Protein AF-A0AAU9HD16-F1 (afdb_monomer)

Foldseek 3Di:
DDDDDDDDDDDDDDDDDDDDDDDPPPPPPPPPPPDDDDPVRVVVVVVLLPDQQALHLPSCLVPVVRDDDPVSLVVLLVLLVVLVVVLCCVLPVPQPWDQDPPPGTDGPDDPLSNVLSVVLVVLLVVLLVLLLVLQPDPPRPSSSSNNNSSLSSQLVVVVVVVVVVVQVVLCVVQVVVVHHSVVSVVCLCPDPCVVVVSVVVSVVSSVSSCVSSVSSNHRDDD

Nearest PDB structures (foldseek):
  1ory-assembly1_A  TM=2.709E-01  e=8.946E+00  Aquifex aeolicus VF5

pLDDT: mean 77.1, std 19.51, range [28.89, 95.62]

Solvent-accessible surface area (backbone atoms only — not comparable to full-atom values): 13203 Å² total; per-residue (Å²): 136,84,88,87,89,87,88,88,80,90,82,83,84,88,84,88,81,88,86,88,88,85,82,84,76,82,74,83,70,77,72,78,75,78,76,81,71,50,73,68,56,49,51,50,50,51,52,58,68,72,47,86,74,68,57,34,36,63,61,45,63,76,50,55,89,56,82,77,50,71,68,60,41,53,51,22,48,54,47,31,53,52,41,50,48,52,51,46,50,69,62,67,58,82,70,59,64,50,73,44,91,98,80,45,76,43,73,72,72,48,73,67,57,54,49,48,38,51,50,54,52,51,52,52,52,50,46,54,51,40,28,61,73,31,57,70,42,83,66,50,68,58,52,48,42,45,44,50,18,13,19,46,42,31,31,52,54,52,49,50,56,49,51,51,50,50,52,53,52,35,38,51,55,9,56,76,72,75,41,53,50,66,58,33,48,52,58,39,67,77,31,92,58,34,67,58,47,52,53,52,49,45,53,52,53,49,51,45,47,55,59,36,39,53,63,36,71,44,74,42,76,123

Mean predicted aligned error: 13.17 Å

Sequence (222 aa):
MQSTTTNTEYTASPSALNEQKNNAVHTDESKYQFVPLTKNESSFLNKKRKSWKFANPKDLYTFRDQPVGIFNHLLHIVIFLVCLFLLISIYYLPFDQEFINGVGSYNTITPLERFSRTLLVGLILFNLNSLRVNLKAYPIKRYWFAMAANSLLKVVILNIYYLLLIFLSMAFVGASKGVDLFSALEMFEDSANYEQFLIFDTFISFGIIWHAFKFCRKEVKQ

Structure (mmCIF, N/CA/C/O backbone):
data_AF-A0AAU9HD16-F1
#
_entry.id   AF-A0AAU9HD16-F1
#
loop_
_atom_site.group_PDB
_atom_site.id
_atom_site.type_symbol
_atom_site.label_atom_id
_atom_site.label_alt_id
_atom_site.label_comp_id
_atom_site.label_asym_id
_atom_site.label_entity_id
_atom_site.label_seq_id
_atom_site.pdbx_PDB_ins_code
_atom_site.Cartn_x
_atom_site.Cartn_y
_atom_site.Cartn_z
_atom_site.occupancy
_atom_site.B_iso_or_equiv
_atom_site.auth_seq_id
_atom_site.auth_comp_id
_atom_site.auth_asym_id
_atom_site.auth_atom_id
_atom_site.pdbx_PDB_model_num
ATOM 1 N N . MET A 1 1 ? -40.770 -1.593 63.345 1.00 35.88 1 MET A N 1
ATOM 2 C CA . MET A 1 1 ? -40.333 -2.207 64.615 1.00 35.88 1 MET A CA 1
ATOM 3 C C . MET A 1 1 ? -41.315 -3.315 64.965 1.00 35.88 1 MET A C 1
ATOM 5 O O . MET A 1 1 ? -42.503 -3.046 64.972 1.00 35.88 1 MET A O 1
ATOM 9 N N . GLN A 1 2 ? -40.764 -4.514 65.179 1.00 34.69 2 GLN A N 1
ATOM 10 C CA . GLN A 1 2 ? -41.287 -5.707 65.869 1.00 34.69 2 GLN A CA 1
ATOM 11 C C . GLN A 1 2 ? -42.557 -6.437 65.383 1.00 34.69 2 GLN A C 1
ATOM 13 O O . GLN A 1 2 ? -43.689 -6.018 65.585 1.00 34.69 2 GLN A O 1
ATOM 18 N N . SER A 1 3 ? -42.279 -7.623 64.827 1.00 30.81 3 SER A N 1
ATOM 19 C CA . SER A 1 3 ? -43.114 -8.819 64.688 1.00 30.81 3 SER A CA 1
ATOM 20 C C . SER A 1 3 ? -43.635 -9.357 66.022 1.00 30.81 3 SER A C 1
ATOM 22 O O . SER A 1 3 ? -42.927 -9.267 67.020 1.00 30.81 3 SER A O 1
ATOM 24 N N . THR A 1 4 ? -44.751 -10.095 66.000 1.00 34.25 4 THR A N 1
ATOM 25 C CA . THR A 1 4 ? -44.890 -11.371 66.734 1.00 34.25 4 THR A CA 1
ATOM 26 C C .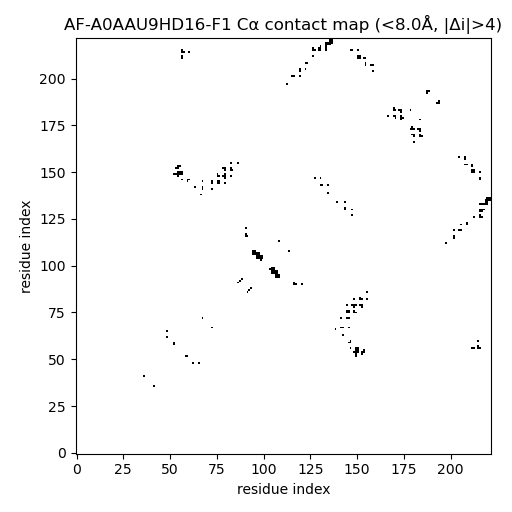 THR A 1 4 ? -45.925 -12.266 66.037 1.00 34.25 4 THR A C 1
ATOM 28 O O . THR A 1 4 ? -47.047 -11.851 65.765 1.00 34.25 4 THR A O 1
ATOM 31 N N . THR A 1 5 ? -45.500 -13.489 65.727 1.00 37.28 5 THR A N 1
ATOM 32 C CA . THR A 1 5 ? -46.242 -14.646 65.194 1.00 37.28 5 THR A CA 1
ATOM 33 C C . THR A 1 5 ? -46.593 -15.631 66.308 1.00 37.28 5 THR A C 1
ATOM 35 O O . THR A 1 5 ? -45.851 -15.696 67.283 1.00 37.28 5 THR A O 1
ATOM 38 N N . THR A 1 6 ? -47.631 -16.456 66.122 1.00 37.12 6 THR A N 1
ATOM 39 C CA . THR A 1 6 ? -47.789 -17.876 66.561 1.00 37.12 6 THR A CA 1
ATOM 40 C C . THR A 1 6 ? -49.251 -18.291 66.296 1.00 37.12 6 THR A C 1
ATOM 42 O O . THR A 1 6 ? -50.122 -17.434 66.364 1.00 37.12 6 THR A O 1
ATOM 45 N N . ASN A 1 7 ? -49.681 -19.526 66.021 1.00 30.50 7 ASN A N 1
ATOM 46 C CA . ASN A 1 7 ? -49.128 -20.837 65.641 1.00 30.50 7 ASN A CA 1
ATOM 47 C C . ASN A 1 7 ? -50.354 -21.757 65.441 1.00 30.50 7 ASN A C 1
ATOM 49 O O . ASN A 1 7 ? -51.268 -21.648 66.254 1.00 30.50 7 ASN A O 1
ATOM 53 N N . THR A 1 8 ? -50.348 -22.661 64.452 1.00 34.09 8 THR A N 1
ATOM 54 C CA . THR A 1 8 ? -51.012 -24.001 64.374 1.00 34.09 8 THR A CA 1
ATOM 55 C C . THR A 1 8 ? -51.117 -24.385 62.889 1.00 34.09 8 THR A C 1
ATOM 57 O O . THR A 1 8 ? -51.357 -23.523 62.057 1.00 34.09 8 THR A O 1
ATOM 60 N N . GLU A 1 9 ? -50.934 -25.611 62.415 1.00 29.55 9 GLU A N 1
ATOM 61 C CA . GLU A 1 9 ? -50.436 -26.867 62.967 1.00 29.55 9 GLU A CA 1
ATOM 62 C C . GLU A 1 9 ? -50.122 -27.780 61.765 1.00 29.55 9 GLU A C 1
ATOM 64 O O . GLU A 1 9 ? -50.577 -27.552 60.644 1.00 29.55 9 GLU A O 1
ATOM 69 N N . TYR A 1 10 ? -49.301 -28.793 62.005 1.00 29.86 10 TYR A N 1
ATOM 70 C CA . TYR A 1 10 ? -48.809 -29.773 61.046 1.00 29.86 10 TYR A CA 1
ATOM 71 C C . TYR A 1 10 ? -49.916 -30.619 60.400 1.00 29.86 10 TYR A C 1
ATOM 73 O O . TYR A 1 10 ? -50.803 -31.114 61.089 1.00 29.86 10 TYR A O 1
ATOM 81 N N . THR A 1 11 ? -49.744 -30.995 59.128 1.00 31.41 11 THR A N 1
ATOM 82 C CA . THR A 1 11 ? -50.013 -32.387 58.723 1.00 31.41 11 THR A CA 1
ATOM 83 C C . THR A 1 11 ? -49.051 -32.831 57.624 1.00 31.41 11 THR A C 1
ATOM 85 O O . THR A 1 11 ? -48.849 -32.151 56.619 1.00 31.41 11 THR A O 1
ATOM 88 N N . ALA A 1 12 ? -48.414 -33.971 57.875 1.00 30.02 12 ALA A N 1
ATOM 89 C CA . ALA A 1 12 ? -47.425 -34.616 57.033 1.00 30.02 12 ALA A CA 1
ATOM 90 C C . ALA A 1 12 ? -48.056 -35.414 55.870 1.00 30.02 12 ALA A C 1
ATOM 92 O O . ALA A 1 12 ? -49.153 -35.952 55.983 1.00 30.02 12 ALA A O 1
ATOM 93 N N . SER A 1 13 ? -47.284 -35.496 54.779 1.00 34.03 13 SER A N 1
ATOM 94 C CA . SER A 1 13 ? -47.291 -36.480 53.668 1.00 34.03 13 SER A CA 1
ATOM 95 C C . SER A 1 13 ? -47.427 -37.952 54.139 1.00 34.03 13 SER A C 1
ATOM 97 O O . SER A 1 13 ? -47.155 -38.175 55.319 1.00 34.03 13 SER A O 1
ATOM 99 N N . PRO A 1 14 ? -47.724 -38.982 53.290 1.00 43.81 14 PRO A N 1
ATOM 100 C CA . PRO A 1 14 ? -47.104 -39.188 51.962 1.00 43.81 14 PRO A CA 1
ATOM 101 C C . PRO A 1 14 ? -47.905 -39.970 50.888 1.00 43.81 14 PRO A C 1
ATOM 103 O O . PRO A 1 14 ? -48.845 -40.703 51.169 1.00 43.81 14 PRO A O 1
ATOM 106 N N . SER A 1 15 ? -47.460 -39.904 49.630 1.00 28.89 15 SER A N 1
ATOM 107 C CA . SER A 1 15 ? -47.125 -41.102 48.829 1.00 28.89 15 SER A CA 1
ATOM 108 C C . SER A 1 15 ? -46.689 -40.715 47.414 1.00 28.89 15 SER A C 1
ATOM 110 O O . SER A 1 15 ? -47.362 -39.992 46.688 1.00 28.89 15 SER A O 1
ATOM 112 N N . ALA A 1 16 ? -45.501 -41.190 47.059 1.00 34.47 16 ALA A N 1
ATOM 113 C CA . ALA A 1 16 ? -44.900 -41.094 45.743 1.00 34.47 16 ALA A CA 1
ATOM 114 C C . ALA A 1 16 ? -45.463 -42.173 44.809 1.00 34.47 16 ALA A C 1
ATOM 116 O O . ALA A 1 16 ? -45.614 -43.306 45.254 1.00 34.47 16 ALA A O 1
ATOM 117 N N . LEU A 1 17 ? -45.649 -41.855 43.521 1.00 29.41 17 LEU A N 1
ATOM 118 C CA . LEU A 1 17 ? -45.226 -42.721 42.408 1.00 29.41 17 LEU A CA 1
ATOM 119 C C . LEU A 1 17 ? -45.334 -41.999 41.047 1.00 29.41 17 LEU A C 1
ATOM 121 O O . LEU A 1 17 ? -46.415 -41.639 40.600 1.00 29.41 17 LEU A O 1
ATOM 125 N N . ASN A 1 18 ? -44.153 -41.768 40.463 1.00 31.08 18 ASN A N 1
ATOM 126 C CA . ASN A 1 18 ? -43.766 -41.666 39.048 1.00 31.08 18 ASN A CA 1
ATOM 127 C C . ASN A 1 18 ? -44.867 -41.637 37.962 1.00 31.08 18 ASN A C 1
ATOM 129 O O . ASN A 1 18 ? -45.626 -42.584 37.834 1.00 31.08 18 ASN A O 1
ATOM 133 N N . GLU A 1 19 ? -44.790 -40.689 37.019 1.00 29.86 19 GLU A N 1
ATOM 134 C CA . GLU A 1 19 ? -43.962 -40.868 35.813 1.00 29.86 19 GLU A CA 1
ATOM 135 C C . GLU A 1 19 ? -43.762 -39.562 35.021 1.00 29.86 19 GLU A C 1
ATOM 137 O O . GLU A 1 19 ? -44.621 -38.697 34.881 1.00 29.86 19 GLU A O 1
ATOM 142 N N . GLN A 1 20 ? -42.531 -39.444 34.545 1.00 31.02 20 GLN A N 1
ATOM 143 C CA . GLN A 1 20 ? -41.897 -38.387 33.769 1.00 31.02 20 GLN A CA 1
ATOM 144 C C . GLN A 1 20 ? -42.400 -38.408 32.310 1.00 31.02 20 GLN A C 1
ATOM 146 O O . GLN A 1 20 ? -42.507 -39.484 31.733 1.00 31.02 20 GLN A O 1
ATOM 151 N N . LYS A 1 21 ? -42.523 -37.254 31.634 1.00 30.36 21 LYS A N 1
ATOM 152 C CA . LYS A 1 21 ? -41.459 -36.658 30.784 1.00 30.36 21 LYS A CA 1
ATOM 153 C C . LYS A 1 21 ? -42.011 -35.779 29.641 1.00 30.36 21 LYS A C 1
ATOM 155 O O . LYS A 1 21 ? -42.981 -36.118 28.979 1.00 30.36 21 LYS A O 1
ATOM 160 N N . ASN A 1 22 ? -41.206 -34.756 29.335 1.00 32.19 22 ASN A N 1
ATOM 161 C CA . ASN A 1 22 ? -41.058 -34.037 28.060 1.00 32.19 22 ASN A CA 1
ATOM 162 C C . ASN A 1 22 ? -41.924 -32.795 27.807 1.00 32.19 22 ASN A C 1
ATOM 164 O O . ASN A 1 22 ? -42.693 -32.753 26.859 1.00 32.19 22 ASN A O 1
ATOM 168 N N . ASN A 1 23 ? -41.611 -31.712 28.522 1.00 32.41 23 ASN A N 1
ATOM 169 C CA . ASN A 1 23 ? -41.469 -30.414 27.861 1.00 32.41 23 ASN A CA 1
ATOM 170 C C . ASN A 1 23 ? -39.994 -30.015 27.949 1.00 32.41 23 ASN A C 1
ATOM 172 O O . ASN A 1 23 ? -39.512 -29.598 29.001 1.00 32.41 23 ASN A O 1
ATOM 176 N N . ALA A 1 24 ? -39.259 -30.221 26.856 1.00 32.53 24 ALA A N 1
ATOM 177 C CA . ALA A 1 24 ? -37.906 -29.708 26.710 1.00 32.53 24 ALA A CA 1
ATOM 178 C C . ALA A 1 24 ? -37.985 -28.183 26.555 1.00 32.53 24 ALA A C 1
ATOM 180 O O . ALA A 1 24 ? -38.153 -27.659 25.457 1.00 32.53 24 ALA A O 1
ATOM 181 N N . VAL A 1 25 ? -37.889 -27.470 27.675 1.00 36.78 25 VAL A N 1
ATOM 182 C CA . VAL A 1 25 ? -37.497 -26.063 27.671 1.00 36.78 25 VAL A CA 1
ATOM 183 C C . VAL A 1 25 ? -36.006 -26.054 27.349 1.00 36.78 25 VAL A C 1
ATOM 185 O O . VAL A 1 25 ? -35.177 -26.394 28.190 1.00 36.78 25 VAL A O 1
ATOM 188 N N . HIS A 1 26 ? -35.670 -25.737 26.100 1.00 33.75 26 HIS A N 1
ATOM 189 C CA . HIS A 1 26 ? -34.307 -25.399 25.710 1.00 33.75 26 HIS A CA 1
ATOM 190 C C . HIS A 1 26 ? -33.942 -24.057 26.349 1.00 33.75 26 HIS A C 1
ATOM 192 O O . HIS A 1 26 ? -34.106 -22.994 25.754 1.00 33.75 26 HIS A O 1
ATOM 198 N N . THR A 1 27 ? -33.464 -24.103 27.588 1.00 39.69 27 THR A N 1
ATOM 199 C CA . THR A 1 27 ? -32.693 -23.012 28.173 1.00 39.69 27 THR A CA 1
ATOM 200 C C . THR A 1 27 ? -31.272 -23.137 27.632 1.00 39.69 27 THR A C 1
ATOM 202 O O . THR A 1 27 ? -30.422 -23.789 28.235 1.00 39.69 27 THR A O 1
ATOM 205 N N . ASP A 1 28 ? -31.005 -22.530 26.474 1.00 40.62 28 ASP A N 1
ATOM 206 C CA . ASP A 1 28 ? -29.635 -22.235 26.040 1.00 40.62 28 ASP A CA 1
ATOM 207 C C . ASP A 1 28 ? -29.077 -21.091 26.905 1.00 40.62 28 ASP A C 1
ATOM 209 O O . ASP A 1 28 ? -28.789 -19.987 26.450 1.00 40.62 28 ASP A O 1
ATOM 213 N N . GLU A 1 29 ? -28.908 -21.352 28.202 1.00 46.34 29 GLU A N 1
ATOM 214 C CA . GLU A 1 29 ? -27.890 -20.655 28.973 1.00 46.34 29 GLU A CA 1
ATOM 215 C C . GLU A 1 29 ? -26.562 -21.327 28.639 1.00 46.34 29 GLU A C 1
ATOM 217 O O . GLU A 1 29 ? -26.078 -22.203 29.361 1.00 46.34 29 GLU A O 1
ATOM 222 N N . SER A 1 30 ? -25.941 -20.917 27.530 1.00 47.50 30 SER A N 1
ATOM 223 C CA . SER A 1 30 ? -24.507 -21.114 27.363 1.00 47.50 30 SER A CA 1
ATOM 224 C C . SER A 1 30 ? -23.821 -20.320 28.476 1.00 47.50 30 SER A C 1
ATOM 226 O O . SER A 1 30 ? -23.482 -19.147 28.314 1.00 47.50 30 SER A O 1
ATOM 228 N N . LYS A 1 31 ? -23.685 -20.941 29.651 1.00 49.38 31 LYS A N 1
ATOM 229 C CA . LYS A 1 31 ? -22.888 -20.452 30.771 1.00 49.38 31 LYS A CA 1
ATOM 230 C C . LYS A 1 31 ? -21.492 -20.215 30.220 1.00 49.38 31 LYS A C 1
ATOM 232 O O . LYS A 1 31 ? -20.721 -21.157 30.049 1.00 49.38 31 LYS A O 1
ATOM 237 N N . TYR A 1 32 ? -21.182 -18.964 29.899 1.00 56.00 32 TYR A N 1
ATOM 238 C CA . TYR A 1 32 ? -19.829 -18.540 29.592 1.00 56.00 32 TYR A CA 1
ATOM 239 C C . TYR A 1 32 ? -18.980 -18.893 30.813 1.00 56.00 32 TYR A C 1
ATOM 241 O O . TYR A 1 32 ? -19.025 -18.218 31.842 1.00 56.00 32 TYR A O 1
ATOM 249 N N . GLN A 1 33 ? -18.267 -20.014 30.739 1.00 58.81 33 GLN A N 1
ATOM 250 C CA . GLN A 1 33 ? -17.318 -20.403 31.764 1.00 58.81 33 GLN A CA 1
ATOM 251 C C . GLN A 1 33 ? -16.178 -19.393 31.690 1.00 58.81 33 GLN A C 1
ATOM 253 O O . GLN A 1 33 ? -15.340 -19.435 30.789 1.00 58.81 33 GLN A O 1
ATOM 258 N N . PHE A 1 34 ? -16.186 -18.429 32.608 1.00 63.88 34 PHE A N 1
ATOM 259 C CA . PHE A 1 34 ? -15.074 -17.509 32.769 1.00 63.88 34 PHE A CA 1
ATOM 260 C C . PHE A 1 34 ? -13.855 -18.322 33.195 1.00 63.88 34 PHE A C 1
ATOM 262 O O . PHE A 1 34 ? -13.763 -18.768 34.337 1.00 63.88 34 PHE A O 1
ATOM 269 N N . VAL A 1 35 ? -12.931 -18.541 32.261 1.00 77.25 35 VAL A N 1
ATOM 270 C CA . VAL A 1 35 ? -11.636 -19.144 32.567 1.00 77.25 35 VAL A CA 1
ATOM 271 C C . VAL A 1 35 ? -10.856 -18.131 33.413 1.00 77.25 35 VAL A C 1
ATOM 273 O O . VAL A 1 35 ? -10.608 -17.016 32.940 1.00 77.25 35 VAL A O 1
ATOM 276 N N . PRO A 1 36 ? -10.498 -18.458 34.667 1.00 79.00 36 PRO A N 1
ATOM 277 C CA . PRO A 1 36 ? -9.728 -17.551 35.500 1.00 79.00 36 PRO A CA 1
ATOM 278 C C . PRO A 1 36 ? -8.329 -17.399 34.903 1.00 79.00 36 PRO A C 1
ATOM 280 O O . PRO A 1 36 ? -7.610 -18.378 34.720 1.00 79.00 36 PRO A O 1
ATOM 283 N N . LEU A 1 37 ? -7.942 -16.162 34.592 1.00 78.44 37 LEU A N 1
ATOM 284 C CA . LEU A 1 37 ? -6.604 -15.882 34.086 1.00 78.44 37 LEU A CA 1
ATOM 285 C C . LEU A 1 37 ? -5.565 -16.011 35.196 1.00 78.44 37 LEU A C 1
ATOM 287 O O . LEU A 1 37 ? -5.742 -15.498 36.305 1.00 78.44 37 LEU A O 1
ATOM 291 N N . THR A 1 38 ? -4.421 -16.599 34.862 1.00 86.62 38 THR A N 1
ATOM 292 C CA . THR A 1 38 ? -3.252 -16.605 35.743 1.00 86.62 38 THR A CA 1
ATOM 293 C C . THR A 1 38 ? -2.740 -15.171 35.934 1.00 86.62 38 THR A C 1
ATOM 295 O O . THR A 1 38 ? -2.838 -14.337 35.029 1.00 86.62 38 THR A O 1
ATOM 298 N N . LYS A 1 39 ? -2.120 -14.854 37.082 1.00 83.75 39 LYS A N 1
ATOM 299 C CA . LYS A 1 39 ? -1.530 -13.518 37.336 1.00 83.75 39 LYS A CA 1
ATOM 300 C C . LYS A 1 39 ? -0.611 -13.058 36.192 1.00 83.75 39 LYS A C 1
ATOM 302 O O . LYS A 1 39 ? -0.702 -11.910 35.759 1.00 83.75 39 LYS A O 1
ATOM 307 N N . ASN A 1 40 ? 0.191 -13.969 35.640 1.00 84.31 40 ASN A N 1
ATOM 308 C CA . ASN A 1 40 ? 1.084 -13.693 34.510 1.00 84.31 40 ASN A CA 1
ATOM 309 C C . ASN A 1 40 ? 0.321 -13.341 33.222 1.00 84.31 40 ASN A C 1
ATOM 311 O O . ASN A 1 40 ? 0.670 -12.369 32.553 1.00 84.31 40 ASN A O 1
ATOM 315 N N . GLU A 1 41 ? -0.753 -14.066 32.906 1.00 82.31 41 GLU A N 1
ATOM 316 C CA . GLU A 1 41 ? -1.598 -13.801 31.735 1.00 82.31 41 GLU A CA 1
ATOM 317 C C . GLU A 1 41 ? -2.331 -12.467 31.876 1.00 82.31 41 GLU A C 1
ATOM 319 O O . GLU A 1 41 ? -2.355 -11.662 30.946 1.00 82.31 41 GLU A O 1
ATOM 324 N N . SER A 1 42 ? -2.856 -12.178 33.070 1.00 83.06 42 SER A N 1
ATOM 325 C CA . SER A 1 42 ? -3.505 -10.898 33.358 1.00 83.06 42 SER A CA 1
ATOM 326 C C . SER A 1 42 ? -2.538 -9.716 33.195 1.00 83.06 42 SER A C 1
ATOM 328 O O . SER A 1 42 ? -2.892 -8.699 32.593 1.00 83.06 42 SER A O 1
ATOM 330 N N . SER A 1 43 ? -1.289 -9.866 33.653 1.00 82.81 43 SER A N 1
ATOM 331 C CA . SER A 1 43 ? -0.234 -8.860 33.514 1.00 82.81 43 SER A CA 1
ATOM 332 C C . SER A 1 43 ? 0.160 -8.664 32.048 1.00 82.81 43 SER A C 1
ATOM 334 O O . SER A 1 43 ? 0.222 -7.530 31.563 1.00 82.81 43 SER A O 1
ATOM 336 N N . PHE A 1 44 ? 0.330 -9.760 31.303 1.00 82.88 44 PHE A N 1
ATOM 337 C CA . PHE A 1 44 ? 0.618 -9.729 29.871 1.00 82.88 44 PHE A CA 1
ATOM 338 C C . PHE A 1 44 ? -0.490 -9.027 29.076 1.00 82.88 44 PHE A C 1
ATOM 340 O O . PHE A 1 44 ? -0.207 -8.115 28.294 1.00 82.88 44 PHE A O 1
ATOM 347 N N . LEU A 1 45 ? -1.756 -9.389 29.306 1.00 79.00 45 LEU A N 1
ATOM 348 C CA . LEU A 1 45 ? -2.894 -8.760 28.638 1.00 79.00 45 LEU A CA 1
ATOM 349 C C . LEU A 1 45 ? -3.019 -7.285 29.002 1.00 79.00 45 LEU A C 1
ATOM 351 O O . LEU A 1 45 ? -3.255 -6.467 28.118 1.00 79.00 45 LEU A O 1
ATOM 355 N N . ASN A 1 46 ? -2.809 -6.912 30.265 1.00 77.88 46 ASN A N 1
ATOM 356 C CA . ASN A 1 46 ? -2.825 -5.508 30.672 1.00 77.88 46 ASN A CA 1
ATOM 357 C C . ASN A 1 46 ? -1.699 -4.703 30.015 1.00 77.88 46 ASN A C 1
ATOM 359 O O . ASN A 1 46 ? -1.938 -3.584 29.555 1.00 77.88 46 ASN A O 1
ATOM 363 N N . LYS A 1 47 ? -0.496 -5.276 29.893 1.00 80.50 47 LYS A N 1
ATOM 364 C CA . LYS A 1 47 ? 0.615 -4.653 29.164 1.00 80.50 47 LYS A CA 1
ATOM 365 C C . LYS A 1 47 ? 0.272 -4.476 27.683 1.00 80.50 47 LYS A C 1
ATOM 367 O O . LYS A 1 47 ? 0.447 -3.387 27.140 1.00 80.50 47 LYS A O 1
ATOM 372 N N . LYS A 1 48 ? -0.283 -5.506 27.038 1.00 77.31 48 LYS A N 1
ATOM 373 C CA . LYS A 1 48 ? -0.707 -5.447 25.629 1.00 77.31 48 LYS A CA 1
ATOM 374 C C . LYS A 1 48 ? -1.868 -4.480 25.393 1.00 77.31 48 LYS A C 1
ATOM 376 O O . LYS A 1 48 ? -1.851 -3.758 24.399 1.00 77.31 48 LYS A O 1
ATOM 381 N N . ARG A 1 49 ? -2.828 -4.382 26.315 1.00 72.25 49 ARG A N 1
ATOM 382 C CA . ARG A 1 49 ? -3.905 -3.381 26.259 1.00 72.25 49 ARG A CA 1
ATOM 383 C C . ARG A 1 49 ? -3.350 -1.957 26.323 1.00 72.25 49 ARG A C 1
ATOM 385 O O . ARG A 1 49 ? -3.765 -1.106 25.547 1.00 72.25 49 ARG A O 1
ATOM 392 N N . LYS A 1 50 ? -2.379 -1.689 27.196 1.00 70.31 50 LYS A N 1
ATOM 393 C CA . LYS A 1 50 ? -1.763 -0.354 27.323 1.00 70.31 50 LYS A CA 1
ATOM 394 C C . LYS A 1 50 ? -0.777 -0.015 26.197 1.00 70.31 50 LYS A C 1
ATOM 396 O O . LYS A 1 50 ? -0.426 1.150 26.038 1.00 70.31 50 LYS A O 1
ATOM 401 N N . SER A 1 51 ? -0.330 -1.008 25.428 1.00 71.62 51 SER A N 1
ATOM 402 C CA . SER A 1 51 ? 0.613 -0.794 24.331 1.00 71.62 51 SER A CA 1
ATOM 403 C C . SER A 1 51 ? 0.007 0.012 23.180 1.00 71.62 51 SER A C 1
ATOM 405 O O . SER A 1 51 ? -1.177 -0.107 22.854 1.00 71.62 51 SER A O 1
ATOM 407 N N . TRP A 1 52 ? 0.845 0.841 22.564 1.00 69.12 52 TRP A N 1
ATOM 408 C CA . TRP A 1 52 ? 0.493 1.616 21.382 1.00 69.12 52 TRP A CA 1
ATOM 409 C C . TRP A 1 52 ? 0.433 0.677 20.171 1.00 69.12 52 TRP A C 1
ATOM 411 O O . TRP A 1 52 ? 1.383 -0.053 19.895 1.00 69.12 52 TRP A O 1
ATOM 421 N N . LYS A 1 53 ? -0.701 0.662 19.465 1.00 73.00 53 LYS A N 1
ATOM 422 C CA . LYS A 1 53 ? -0.967 -0.257 18.345 1.00 73.00 53 LYS A CA 1
ATOM 423 C C . LYS A 1 53 ? -0.845 0.514 17.028 1.00 73.00 53 LYS A C 1
ATOM 425 O O . LYS A 1 53 ? -1.857 0.916 16.457 1.00 73.00 53 LYS A O 1
ATOM 430 N N . PHE A 1 54 ? 0.396 0.757 16.600 1.00 76.81 54 PHE A N 1
ATOM 431 C CA . PHE A 1 54 ? 0.736 1.369 15.307 1.00 76.81 54 PHE A CA 1
ATOM 432 C C . PHE A 1 54 ? 1.281 0.331 14.323 1.00 76.81 54 PHE A C 1
ATOM 434 O O . PHE A 1 54 ? 1.874 -0.664 14.735 1.00 76.81 54 PHE A O 1
ATOM 441 N N . ALA A 1 55 ? 1.042 0.563 13.028 1.00 77.38 55 ALA A N 1
ATOM 442 C CA . ALA A 1 55 ? 1.362 -0.319 11.900 1.00 77.38 55 ALA A CA 1
ATOM 443 C C . ALA A 1 55 ? 0.930 -1.798 12.050 1.00 77.38 55 ALA A C 1
ATOM 445 O O . ALA A 1 55 ? 1.380 -2.665 11.298 1.00 77.38 55 ALA A O 1
ATOM 446 N N . ASN A 1 56 ? 0.050 -2.119 13.003 1.00 83.31 56 ASN A N 1
ATOM 447 C CA . ASN A 1 56 ? -0.310 -3.494 13.328 1.00 83.31 56 ASN A CA 1
ATOM 448 C C . ASN A 1 56 ? -1.836 -3.674 13.409 1.00 83.31 56 ASN A C 1
ATOM 450 O O . ASN A 1 56 ? -2.418 -3.699 14.499 1.00 83.31 56 ASN A O 1
ATOM 454 N N . PRO A 1 57 ? -2.501 -3.860 12.253 1.00 83.38 57 PRO A N 1
ATOM 455 C CA . PRO A 1 57 ? -3.943 -4.092 12.210 1.00 83.38 57 PRO A CA 1
ATOM 456 C C . PRO A 1 57 ? -4.364 -5.411 12.887 1.00 83.38 57 PRO A C 1
ATOM 458 O O . PRO A 1 57 ? -5.504 -5.533 13.330 1.00 83.38 57 PRO A O 1
ATOM 461 N N . LYS A 1 58 ? -3.459 -6.395 13.031 1.00 86.75 58 LYS A N 1
ATOM 462 C CA . LYS A 1 58 ? -3.744 -7.659 13.737 1.00 86.75 58 LYS A CA 1
ATOM 463 C C . LYS A 1 58 ? -3.966 -7.422 15.227 1.00 86.75 58 LYS A C 1
ATOM 465 O O . LYS A 1 58 ? -4.944 -7.919 15.786 1.00 86.75 58 LYS A O 1
ATOM 470 N N . ASP A 1 59 ? -3.067 -6.678 15.864 1.00 81.25 59 ASP A N 1
ATOM 471 C CA . ASP A 1 59 ? -3.159 -6.390 17.298 1.00 81.25 59 ASP A CA 1
ATOM 472 C C . ASP A 1 59 ? -4.394 -5.525 17.586 1.0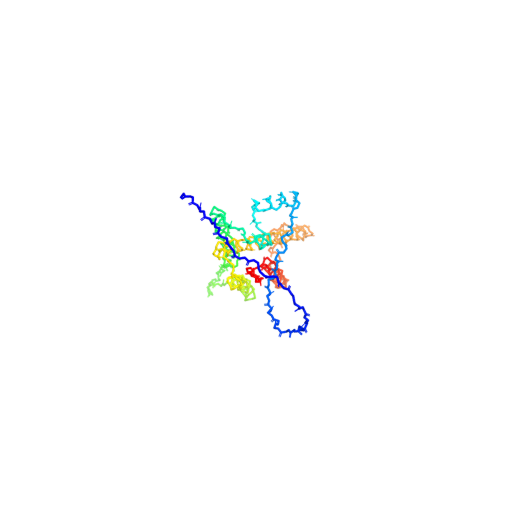0 81.25 59 ASP A C 1
ATOM 474 O O . ASP A 1 59 ? -5.096 -5.763 18.567 1.00 81.25 59 ASP A O 1
ATOM 478 N N . LEU A 1 60 ? -4.730 -4.580 16.703 1.00 83.62 60 LEU A N 1
ATOM 479 C CA . LEU A 1 60 ? -5.953 -3.790 16.847 1.00 83.62 60 LEU A CA 1
ATOM 480 C C . LEU A 1 60 ? -7.223 -4.645 16.705 1.00 83.62 60 LEU A C 1
ATOM 482 O O . LEU A 1 60 ? -8.149 -4.492 17.497 1.00 83.62 60 LEU A O 1
ATOM 486 N N . TYR A 1 61 ? -7.252 -5.585 15.757 1.00 82.50 61 TYR A N 1
ATOM 487 C CA . TYR A 1 61 ? -8.352 -6.542 15.616 1.00 82.50 61 TYR A CA 1
ATOM 488 C C . TYR A 1 61 ? -8.493 -7.463 16.835 1.00 82.50 61 TYR A C 1
ATOM 490 O O . TYR A 1 61 ? -9.601 -7.702 17.304 1.00 82.50 61 TYR A O 1
ATOM 498 N N . THR A 1 62 ? -7.372 -7.949 17.372 1.00 82.19 62 THR A N 1
ATOM 499 C CA . THR A 1 62 ? -7.352 -8.877 18.517 1.00 82.19 62 THR A CA 1
ATOM 500 C C . THR A 1 62 ? -7.844 -8.213 19.807 1.00 82.19 62 THR A C 1
ATOM 502 O O . THR A 1 62 ? -8.461 -8.865 20.638 1.00 82.19 62 THR A O 1
ATOM 505 N N . PHE A 1 63 ? -7.604 -6.911 19.972 1.00 78.19 63 PHE A N 1
ATOM 506 C CA . PHE A 1 63 ? -7.986 -6.140 21.160 1.00 78.19 63 PHE A CA 1
ATOM 507 C C . PHE A 1 63 ? -9.046 -5.074 20.847 1.00 78.19 63 PHE A C 1
ATOM 509 O O . PHE A 1 63 ? -8.976 -3.953 21.357 1.00 78.19 63 PHE A O 1
ATOM 516 N N . ARG A 1 64 ? -9.996 -5.415 19.978 1.00 76.75 64 ARG A N 1
ATOM 517 C CA . ARG A 1 64 ? -11.059 -4.525 19.489 1.00 76.75 64 ARG A CA 1
ATOM 518 C C . ARG A 1 64 ? -12.011 -4.017 20.573 1.00 76.75 64 ARG A C 1
ATOM 520 O O . ARG A 1 64 ? -12.524 -2.913 20.445 1.00 76.75 64 ARG A O 1
ATOM 527 N N . ASP A 1 65 ? -12.193 -4.789 21.643 1.00 74.00 65 ASP A N 1
ATOM 528 C CA . ASP A 1 65 ? -13.111 -4.455 22.743 1.00 74.00 65 ASP A CA 1
ATOM 529 C C . ASP A 1 65 ? -12.547 -3.346 23.643 1.00 74.00 65 ASP A C 1
ATOM 531 O O . ASP A 1 65 ? -13.223 -2.815 24.522 1.00 74.00 65 ASP A O 1
ATOM 535 N N . GLN A 1 66 ? -11.282 -2.974 23.431 1.00 74.50 66 GLN A N 1
ATOM 536 C CA . GLN A 1 66 ? -10.664 -1.872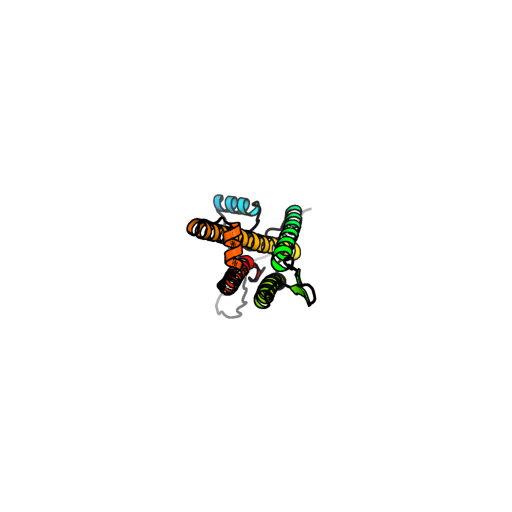 24.136 1.00 74.50 66 GLN A CA 1
ATOM 537 C C . GLN A 1 66 ? -10.991 -0.544 23.436 1.00 74.50 66 GLN A C 1
ATOM 539 O O . GLN A 1 66 ? -10.610 -0.352 22.276 1.00 74.50 66 GLN A O 1
ATOM 544 N N . PRO A 1 67 ? -11.604 0.426 24.136 1.00 72.06 67 PRO A N 1
ATOM 545 C CA . PRO A 1 67 ? -11.890 1.720 23.543 1.00 72.06 67 PRO A CA 1
ATOM 546 C C . PRO A 1 67 ? -10.590 2.450 23.197 1.00 72.06 67 PRO A C 1
ATOM 548 O O . PRO A 1 67 ? -9.673 2.575 24.012 1.00 72.06 67 PRO A O 1
ATOM 551 N N . VAL A 1 68 ? -10.527 2.976 21.975 1.00 77.69 68 VAL A N 1
ATOM 552 C CA . VAL A 1 68 ? -9.442 3.864 21.555 1.00 77.69 68 VAL A CA 1
ATOM 553 C C . VAL A 1 68 ? -9.623 5.209 22.267 1.00 77.69 68 VAL A C 1
ATOM 555 O O . VAL A 1 68 ? -10.651 5.880 22.104 1.00 77.69 68 VAL A O 1
ATOM 558 N N . GLY A 1 69 ? -8.628 5.588 23.075 1.00 79.88 69 GLY A N 1
ATOM 559 C CA . GLY A 1 69 ? -8.584 6.882 23.759 1.00 79.88 69 GLY A CA 1
ATOM 560 C C . GLY A 1 69 ? -8.581 8.052 22.771 1.00 79.88 69 GLY A C 1
ATOM 561 O O . GLY A 1 69 ? -8.153 7.904 21.627 1.00 79.88 69 GLY A O 1
ATOM 562 N N . ILE A 1 70 ? -9.055 9.223 23.202 1.00 83.19 70 ILE A N 1
ATOM 563 C CA . ILE A 1 70 ? -9.245 10.379 22.310 1.00 83.19 70 ILE A CA 1
ATOM 564 C C . ILE A 1 70 ? -7.935 10.849 21.662 1.00 83.19 70 ILE A C 1
ATOM 566 O O . ILE A 1 70 ? -7.904 11.104 20.463 1.00 83.19 70 ILE A O 1
ATOM 570 N N . PHE A 1 71 ? -6.837 10.859 22.422 1.00 84.75 71 PHE A N 1
ATOM 571 C CA . PHE A 1 71 ? -5.515 11.229 21.918 1.00 84.75 71 PHE A CA 1
ATOM 572 C C . PHE A 1 71 ? -5.024 10.259 20.835 1.00 84.75 71 PHE A C 1
ATOM 574 O O . PHE A 1 71 ? -4.636 10.681 19.749 1.00 84.75 71 PHE A O 1
ATOM 581 N N . ASN A 1 72 ? -5.137 8.949 21.079 1.00 84.56 72 ASN A N 1
ATOM 582 C CA . ASN A 1 72 ? -4.769 7.932 20.090 1.00 84.56 72 ASN A CA 1
ATOM 583 C C . ASN A 1 72 ? -5.641 8.020 18.836 1.00 84.56 72 ASN A C 1
ATOM 585 O O . ASN A 1 72 ? -5.160 7.795 17.729 1.00 84.56 72 ASN A O 1
ATOM 589 N N . HIS A 1 73 ? -6.922 8.355 18.994 1.00 85.62 73 HIS A N 1
ATOM 590 C CA . HIS A 1 73 ? -7.811 8.556 17.862 1.00 85.62 73 HIS A CA 1
ATOM 591 C C . HIS A 1 73 ? -7.364 9.736 16.987 1.00 85.62 73 HIS A C 1
ATOM 593 O O . HIS A 1 73 ? -7.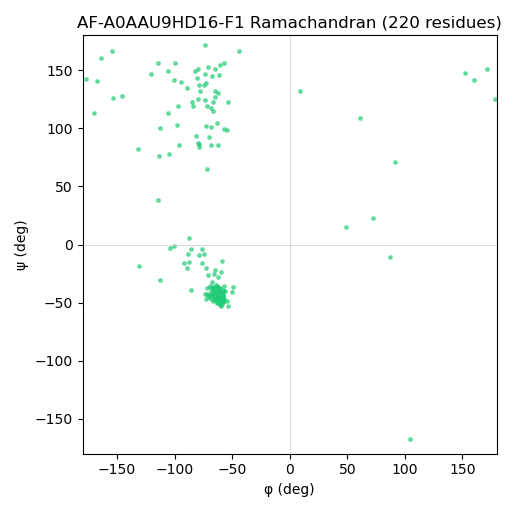271 9.568 15.774 1.00 85.62 73 HIS A O 1
ATOM 599 N N . LEU A 1 74 ? -7.022 10.882 17.589 1.00 89.31 74 LEU A N 1
ATOM 600 C CA . LEU A 1 74 ? -6.470 12.035 16.867 1.00 89.31 74 LEU A CA 1
ATOM 601 C C . LEU A 1 74 ? -5.161 11.679 16.155 1.00 89.31 74 LEU A C 1
ATOM 603 O O . LEU A 1 74 ? -4.997 11.988 14.979 1.00 89.31 74 LEU A O 1
ATOM 607 N N . LEU A 1 75 ? -4.270 10.950 16.829 1.00 90.00 75 LEU A N 1
ATOM 608 C CA . LEU A 1 75 ? -3.010 10.499 16.241 1.00 90.00 75 LEU A CA 1
ATOM 609 C C . LEU A 1 75 ? -3.248 9.587 15.025 1.00 90.00 75 LEU A C 1
ATOM 611 O O . LEU A 1 75 ? -2.607 9.753 13.991 1.00 90.00 75 LEU A O 1
ATOM 615 N N . HIS A 1 76 ? -4.211 8.663 15.101 1.00 91.00 76 HIS A N 1
ATOM 616 C CA . HIS A 1 76 ? -4.591 7.829 13.957 1.00 91.00 76 HIS A CA 1
ATOM 617 C C . HIS A 1 76 ? -5.174 8.633 12.794 1.00 91.00 76 HIS A C 1
ATOM 619 O O . HIS A 1 76 ? -4.918 8.273 11.649 1.00 91.00 76 HIS A O 1
ATOM 625 N N . ILE A 1 77 ? -5.915 9.715 13.054 1.00 92.19 77 ILE A N 1
ATOM 626 C CA . ILE A 1 77 ? -6.392 10.615 11.994 1.00 92.19 77 ILE A CA 1
ATOM 627 C C . ILE A 1 77 ? -5.202 11.281 11.297 1.00 92.19 77 ILE A C 1
ATOM 629 O O . ILE A 1 77 ? -5.134 11.257 10.072 1.00 92.19 77 ILE A O 1
ATOM 633 N N . VAL A 1 78 ? -4.237 11.809 12.055 1.00 93.31 78 VAL A N 1
ATOM 634 C CA . VAL A 1 78 ? -3.028 12.424 11.480 1.00 93.31 78 VAL A CA 1
ATOM 635 C C . VAL A 1 78 ? -2.251 11.409 10.640 1.00 93.31 78 VAL A C 1
ATOM 637 O O . VAL A 1 78 ? -1.935 11.690 9.488 1.00 93.31 78 VAL A O 1
ATOM 640 N N . ILE A 1 79 ? -2.015 10.200 11.161 1.00 93.00 79 ILE A N 1
ATOM 641 C CA . ILE A 1 79 ? -1.349 9.127 10.404 1.00 93.00 79 ILE A CA 1
ATOM 642 C C . ILE A 1 79 ? -2.126 8.783 9.135 1.00 93.00 79 ILE A C 1
ATOM 644 O O . ILE A 1 79 ? -1.519 8.616 8.081 1.00 93.00 79 ILE A O 1
ATOM 648 N N . PHE A 1 80 ? -3.452 8.664 9.224 1.00 93.88 80 PHE A N 1
ATOM 649 C CA . PHE A 1 80 ? -4.297 8.375 8.071 1.00 93.88 80 PHE A CA 1
ATOM 650 C C . PHE A 1 80 ? -4.125 9.437 6.981 1.00 93.88 80 PHE A C 1
ATOM 652 O O . PHE A 1 80 ? -3.908 9.078 5.828 1.00 93.88 80 PHE A O 1
ATOM 659 N N . LEU A 1 81 ? -4.158 10.722 7.349 1.00 93.94 81 LEU A N 1
ATOM 660 C CA . LEU A 1 81 ? -3.974 11.836 6.417 1.00 93.94 81 LEU A CA 1
ATOM 661 C C . LEU A 1 81 ? -2.580 11.830 5.784 1.00 93.94 81 LEU A C 1
ATOM 663 O O . LEU A 1 81 ? -2.473 11.966 4.570 1.00 93.94 81 LEU A O 1
ATOM 667 N N . VAL A 1 82 ? -1.528 11.608 6.576 1.00 93.44 82 VAL A N 1
ATOM 668 C CA . VAL A 1 82 ? -0.149 11.518 6.069 1.00 93.44 82 VAL A CA 1
ATOM 669 C C . VAL A 1 82 ? 0.003 10.343 5.103 1.00 93.44 82 VAL A C 1
ATOM 671 O O . VAL A 1 82 ? 0.552 10.508 4.019 1.00 93.44 82 VAL A O 1
ATOM 674 N N . CYS A 1 83 ? -0.517 9.163 5.449 1.00 93.38 83 CYS A N 1
ATOM 675 C CA . CYS A 1 83 ? -0.447 7.998 4.566 1.00 93.38 83 CYS A CA 1
ATOM 676 C C . CYS A 1 83 ? -1.245 8.219 3.279 1.00 93.38 83 CYS A C 1
ATOM 678 O O . CYS A 1 83 ? -0.789 7.834 2.208 1.00 93.38 83 CYS A O 1
ATOM 680 N N . LEU A 1 84 ? -2.423 8.841 3.371 1.00 90.38 84 LEU A N 1
ATOM 681 C CA . LEU A 1 84 ? -3.238 9.163 2.204 1.00 90.38 84 LEU A CA 1
ATOM 682 C C . LEU A 1 84 ? -2.516 10.153 1.287 1.00 90.38 84 LEU A C 1
ATOM 684 O O . LEU A 1 84 ? -2.473 9.928 0.083 1.00 90.38 84 LEU A O 1
ATOM 688 N N . PHE A 1 85 ? -1.907 11.197 1.856 1.00 89.62 85 PHE A N 1
ATOM 689 C CA . PHE A 1 85 ? -1.095 12.152 1.109 1.00 89.62 85 PHE A CA 1
ATOM 690 C C . PHE A 1 85 ? 0.058 11.455 0.381 1.00 89.62 85 PHE A C 1
ATOM 692 O O . PHE A 1 85 ? 0.193 11.624 -0.823 1.00 89.62 85 PHE A O 1
ATOM 699 N N . LEU A 1 86 ? 0.829 10.605 1.070 1.00 88.81 86 LEU A N 1
ATOM 700 C CA . LEU A 1 86 ? 1.921 9.849 0.445 1.00 88.81 86 LEU A CA 1
ATOM 701 C C . LEU A 1 86 ? 1.434 8.964 -0.709 1.00 88.81 86 LEU A C 1
ATOM 703 O O . LEU A 1 86 ? 2.063 8.931 -1.761 1.00 88.81 86 LEU A O 1
ATOM 707 N N . LEU A 1 87 ? 0.305 8.273 -0.539 1.00 85.88 87 LEU A N 1
ATOM 708 C CA . LEU A 1 87 ? -0.259 7.417 -1.585 1.00 85.88 87 LEU A CA 1
ATOM 709 C C . LEU A 1 87 ? -0.744 8.227 -2.793 1.00 85.88 87 LEU A C 1
ATOM 711 O O . LEU A 1 87 ? -0.525 7.805 -3.924 1.00 85.88 87 LEU A O 1
ATOM 715 N N . ILE A 1 88 ? -1.366 9.388 -2.570 1.00 83.56 88 ILE A N 1
ATOM 716 C CA . ILE A 1 88 ? -1.754 10.303 -3.654 1.00 83.56 88 ILE A CA 1
ATOM 717 C C . ILE A 1 88 ? -0.505 10.809 -4.381 1.00 83.56 88 ILE A C 1
ATOM 719 O O . ILE A 1 88 ? -0.475 10.798 -5.608 1.00 83.56 88 ILE A O 1
ATOM 723 N N . SER A 1 89 ? 0.540 11.187 -3.645 1.00 81.56 89 SER A N 1
ATOM 724 C CA . SER A 1 89 ? 1.800 11.645 -4.232 1.00 81.56 89 SER A CA 1
ATOM 725 C C . SER A 1 89 ? 2.470 10.581 -5.094 1.00 81.56 89 SER A C 1
ATOM 727 O O . SER A 1 89 ? 2.935 10.890 -6.184 1.00 81.56 89 SER A O 1
ATOM 729 N N . ILE A 1 90 ? 2.464 9.324 -4.656 1.00 77.38 90 ILE A N 1
ATOM 730 C CA . ILE A 1 90 ? 3.076 8.220 -5.405 1.00 77.38 90 ILE A CA 1
ATOM 731 C C . ILE A 1 90 ? 2.239 7.844 -6.635 1.00 77.38 90 ILE A C 1
ATOM 733 O O . ILE A 1 90 ? 2.781 7.680 -7.722 1.00 77.38 90 ILE A O 1
ATOM 737 N N . TYR A 1 91 ? 0.920 7.704 -6.487 1.00 75.44 91 TYR A N 1
ATOM 738 C CA . TYR A 1 91 ? 0.080 7.151 -7.555 1.00 75.44 91 TYR A CA 1
ATOM 739 C C . TYR A 1 91 ? -0.515 8.195 -8.506 1.00 75.44 91 TYR A C 1
ATOM 741 O O . TYR A 1 91 ? -0.999 7.813 -9.571 1.00 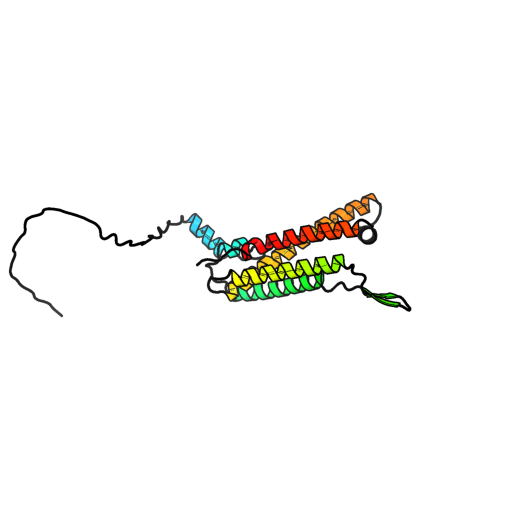75.44 91 TYR A O 1
ATOM 749 N N . TYR A 1 92 ? -0.516 9.484 -8.147 1.00 70.44 92 TYR A N 1
ATOM 750 C CA . TYR A 1 92 ? -1.256 10.513 -8.888 1.00 70.44 92 TYR A CA 1
ATOM 751 C C . TYR A 1 92 ? -0.455 11.774 -9.238 1.00 70.44 92 TYR A C 1
ATOM 753 O O . TYR A 1 92 ? -0.888 12.500 -10.121 1.00 70.44 92 TYR A O 1
ATOM 761 N N . LEU A 1 93 ? 0.673 12.074 -8.584 1.00 60.69 93 LEU A N 1
ATOM 762 C CA . LEU A 1 93 ? 1.453 13.288 -8.883 1.00 60.69 93 LEU A CA 1
ATOM 763 C C . LEU A 1 93 ? 2.538 13.188 -9.977 1.00 60.69 93 LEU A C 1
ATOM 765 O O . LEU A 1 93 ? 2.858 14.252 -10.505 1.00 60.69 93 LEU A O 1
ATOM 769 N N . PRO A 1 94 ? 3.083 12.023 -10.390 1.00 60.03 94 PRO A N 1
ATOM 770 C CA . PRO A 1 94 ? 4.025 11.992 -11.507 1.00 60.03 94 PRO A CA 1
ATOM 771 C C . PRO A 1 94 ? 3.242 12.068 -12.823 1.00 60.03 94 PRO A C 1
ATOM 773 O O . PRO A 1 94 ? 2.845 11.043 -13.384 1.00 60.03 94 PRO A O 1
ATOM 776 N N . PHE A 1 95 ? 2.956 13.294 -13.263 1.00 56.94 95 PHE A N 1
ATOM 777 C CA . PHE A 1 95 ? 2.593 13.624 -14.638 1.00 56.94 95 PHE A CA 1
ATOM 778 C C . PHE A 1 95 ? 3.723 14.474 -15.204 1.00 56.94 95 PHE A C 1
ATOM 780 O O . PHE A 1 95 ? 3.600 15.698 -15.287 1.00 56.94 95 PHE A O 1
ATOM 787 N N . ASP A 1 96 ? 4.836 13.836 -15.550 1.00 60.97 96 ASP A N 1
ATOM 788 C CA . ASP A 1 96 ? 5.842 14.522 -16.340 1.00 60.97 96 ASP A CA 1
ATOM 789 C C . ASP A 1 96 ? 5.239 14.782 -17.722 1.00 60.97 96 ASP A C 1
ATOM 791 O O . ASP A 1 96 ? 4.798 13.891 -18.454 1.00 60.97 96 ASP A O 1
ATOM 795 N N . GLN A 1 97 ? 5.079 16.068 -17.997 1.00 61.97 97 GLN A N 1
ATOM 796 C CA . GLN A 1 97 ? 4.584 16.572 -19.257 1.00 61.97 97 GLN A CA 1
ATOM 797 C C . GLN A 1 97 ? 5.792 16.970 -20.077 1.00 61.97 97 GLN A C 1
ATOM 799 O O . GLN A 1 97 ? 6.383 18.027 -19.858 1.00 61.97 97 GLN A O 1
ATOM 804 N N . GLU A 1 98 ? 6.146 16.137 -21.041 1.00 68.12 98 GLU A N 1
ATOM 805 C CA . GLU A 1 98 ? 7.126 16.542 -22.028 1.00 68.12 98 GLU A CA 1
ATOM 806 C C . GLU A 1 98 ? 6.456 17.436 -23.070 1.00 68.12 98 GLU A C 1
ATOM 808 O O . GLU A 1 98 ? 5.323 17.209 -23.506 1.00 68.12 98 GLU A O 1
ATOM 813 N N . PHE A 1 99 ? 7.146 18.507 -23.451 1.00 74.00 99 PHE A N 1
ATOM 814 C CA . PHE A 1 99 ? 6.662 19.449 -24.449 1.00 74.00 99 PHE A CA 1
ATOM 815 C C . PHE A 1 99 ? 7.418 19.244 -25.757 1.00 74.00 99 PHE A C 1
ATOM 817 O O . PHE A 1 99 ? 8.609 19.538 -25.846 1.00 74.00 99 PHE A O 1
ATOM 824 N N . ILE A 1 100 ? 6.715 18.777 -26.789 1.00 72.94 100 ILE A N 1
ATOM 825 C CA . ILE A 1 100 ? 7.271 18.658 -28.138 1.00 72.94 100 ILE A CA 1
ATOM 826 C C . ILE A 1 100 ? 6.848 19.890 -28.935 1.00 72.94 100 ILE A C 1
ATOM 828 O O . ILE A 1 100 ? 5.657 20.127 -29.169 1.00 72.94 100 ILE A O 1
ATOM 832 N N . ASN A 1 101 ? 7.833 20.662 -29.397 1.00 71.62 101 ASN A N 1
ATOM 833 C CA . ASN A 1 101 ? 7.599 21.812 -30.269 1.00 71.62 101 ASN A CA 1
ATOM 834 C C . ASN A 1 101 ? 6.768 21.408 -31.501 1.00 71.62 101 ASN A C 1
ATOM 836 O O . ASN A 1 101 ? 7.159 20.530 -32.265 1.00 71.62 101 ASN A O 1
ATOM 840 N N . GLY A 1 102 ? 5.623 22.069 -31.701 1.00 73.25 102 GLY A N 1
ATOM 841 C CA . GLY A 1 102 ? 4.721 21.841 -32.839 1.00 73.25 102 GLY A CA 1
ATOM 842 C C . GLY A 1 102 ? 3.670 20.739 -32.648 1.00 73.25 102 GLY A C 1
ATOM 843 O O . GLY A 1 102 ? 2.736 20.671 -33.442 1.00 73.25 102 GLY A O 1
ATOM 844 N N . VAL A 1 103 ? 3.772 19.927 -31.591 1.00 75.00 103 VAL A N 1
ATOM 845 C CA . VAL A 1 103 ? 2.793 18.872 -31.253 1.00 75.00 103 VAL A CA 1
ATOM 846 C C . VAL A 1 103 ? 2.047 19.202 -29.953 1.00 75.00 103 VAL A C 1
ATOM 848 O O . VAL A 1 103 ? 0.867 18.887 -29.823 1.00 75.00 103 VAL A O 1
ATOM 851 N N . GLY A 1 104 ? 2.700 19.911 -29.026 1.00 71.50 104 GLY A N 1
ATOM 852 C CA . GLY A 1 104 ? 2.146 20.296 -27.728 1.00 71.50 104 GLY A CA 1
ATOM 853 C C . GLY A 1 104 ? 2.698 19.449 -26.580 1.00 71.50 104 GLY A C 1
ATOM 854 O O . GLY A 1 104 ? 3.700 18.750 -26.725 1.00 71.50 104 GLY A O 1
ATOM 855 N N . SER A 1 105 ? 2.059 19.548 -25.413 1.00 73.12 105 SER A N 1
ATOM 856 C CA . SER A 1 105 ? 2.413 18.740 -24.243 1.00 73.12 105 SER A CA 1
ATOM 857 C C . SER A 1 105 ? 1.851 17.325 -24.379 1.00 73.12 105 SER A C 1
ATOM 859 O O . SER A 1 105 ? 0.665 17.155 -24.677 1.00 73.12 105 SER A O 1
ATOM 861 N N . TYR A 1 106 ? 2.688 16.321 -24.134 1.00 69.06 106 TYR A N 1
ATOM 862 C CA . TYR A 1 106 ? 2.288 14.925 -24.073 1.00 69.06 106 TYR A CA 1
ATOM 863 C C . TYR A 1 106 ? 2.618 14.330 -22.700 1.00 69.06 106 TYR A C 1
ATOM 865 O O . TYR A 1 106 ? 3.571 14.723 -22.032 1.00 69.06 106 TYR A O 1
ATOM 873 N N . ASN A 1 107 ? 1.771 13.402 -22.256 1.00 67.50 107 ASN A N 1
ATOM 874 C CA . ASN A 1 107 ? 1.986 12.655 -21.020 1.00 67.50 107 ASN A CA 1
ATOM 875 C C . ASN A 1 107 ? 2.987 11.530 -21.297 1.00 67.50 107 ASN A C 1
ATOM 877 O O . ASN A 1 107 ? 2.712 10.703 -22.168 1.00 67.50 107 ASN A O 1
ATOM 881 N N . THR A 1 108 ? 4.077 11.464 -20.535 1.00 72.06 108 THR A N 1
ATOM 882 C CA . THR A 1 108 ? 5.076 10.385 -20.643 1.00 72.06 108 THR A CA 1
ATOM 883 C C . THR A 1 108 ? 4.575 9.051 -20.079 1.00 72.06 108 THR A C 1
ATOM 885 O O . THR A 1 108 ? 5.054 7.993 -20.469 1.00 72.06 108 THR A O 1
ATOM 888 N N . ILE A 1 109 ? 3.549 9.082 -19.218 1.00 76.88 109 ILE A N 1
ATOM 889 C CA . ILE A 1 109 ? 2.973 7.879 -18.605 1.00 76.88 109 ILE A CA 1
ATOM 890 C C . ILE A 1 109 ? 2.318 6.951 -19.636 1.00 76.88 109 ILE A C 1
ATOM 892 O O . ILE A 1 109 ? 1.399 7.343 -20.369 1.00 76.88 109 ILE A O 1
ATOM 896 N N . THR A 1 110 ? 2.721 5.680 -19.632 1.00 80.81 110 THR A N 1
ATOM 897 C CA . THR A 1 110 ? 2.142 4.679 -20.531 1.00 80.81 110 THR A CA 1
ATOM 898 C C . THR A 1 110 ? 0.700 4.340 -20.123 1.00 80.81 110 THR A C 1
ATOM 900 O O . THR A 1 110 ? 0.316 4.447 -18.949 1.00 80.81 110 THR A O 1
ATOM 903 N N . PRO A 1 111 ? -0.162 3.905 -21.063 1.00 83.25 111 PRO A N 1
ATOM 904 C CA . PRO A 1 111 ? -1.516 3.469 -20.724 1.00 83.25 111 PRO A CA 1
ATOM 905 C C . PRO A 1 111 ? -1.546 2.337 -19.688 1.00 83.25 111 PRO A C 1
ATOM 907 O O . PRO A 1 111 ? -2.441 2.317 -18.838 1.00 83.25 111 PRO A O 1
ATOM 910 N N . LEU A 1 112 ? -0.569 1.420 -19.737 1.00 85.50 112 LEU A N 1
ATOM 911 C CA . LEU A 1 112 ? -0.457 0.320 -18.780 1.00 85.50 112 LEU A CA 1
ATOM 912 C C . LEU A 1 112 ? -0.148 0.842 -17.377 1.00 85.50 112 LEU A C 1
ATOM 914 O O . LEU A 1 112 ? -0.794 0.427 -16.415 1.00 85.50 112 LEU A O 1
ATOM 918 N N . GLU A 1 113 ? 0.771 1.796 -17.265 1.00 85.00 113 GLU A N 1
ATOM 919 C CA . GLU A 1 113 ? 1.131 2.413 -15.993 1.00 85.00 113 GLU A CA 1
ATOM 920 C C . GLU A 1 113 ? -0.034 3.201 -15.387 1.00 85.00 113 GLU A C 1
ATOM 922 O O . GLU A 1 113 ? -0.336 3.102 -14.195 1.00 85.00 113 GLU A O 1
ATOM 927 N N . ARG A 1 114 ? -0.784 3.933 -16.212 1.00 85.88 114 ARG A N 1
ATOM 928 C CA . ARG A 1 114 ? -2.004 4.603 -15.747 1.00 85.88 114 ARG A CA 1
ATOM 929 C C . ARG A 1 114 ? -3.036 3.595 -15.238 1.00 85.88 114 ARG A C 1
ATOM 931 O O . ARG A 1 114 ? -3.672 3.833 -14.205 1.00 85.88 114 ARG A O 1
ATOM 938 N N . PHE A 1 115 ? -3.218 2.482 -15.948 1.00 88.50 115 PHE A N 1
ATOM 939 C CA . PHE A 1 115 ? -4.139 1.425 -15.541 1.00 88.50 115 PHE A CA 1
ATOM 940 C C . PHE A 1 115 ? -3.706 0.770 -14.223 1.00 88.50 115 PHE A C 1
ATOM 942 O O . PHE A 1 115 ? -4.537 0.632 -13.323 1.00 88.50 115 PHE A O 1
ATOM 949 N N . SER A 1 116 ? -2.423 0.429 -14.066 1.00 89.19 116 SER A N 1
ATOM 950 C CA . SER A 1 116 ? -1.907 -0.198 -12.845 1.00 89.19 116 SER A CA 1
ATOM 951 C C . SER A 1 116 ? -2.056 0.713 -11.627 1.00 89.19 116 SER A C 1
ATOM 953 O O . SER A 1 116 ? -2.621 0.293 -10.614 1.00 89.19 116 SER A O 1
ATOM 955 N N . ARG A 1 117 ? -1.666 1.989 -11.732 1.00 87.94 117 ARG A N 1
ATOM 956 C CA . ARG A 1 117 ? -1.840 2.981 -10.655 1.00 87.94 117 ARG A CA 1
ATOM 957 C C . ARG A 1 117 ? -3.317 3.133 -10.274 1.00 87.94 117 ARG A C 1
ATOM 959 O O . ARG A 1 117 ? -3.662 3.099 -9.091 1.00 87.94 117 ARG A O 1
ATOM 966 N N . THR A 1 118 ? -4.210 3.209 -11.264 1.00 89.12 118 THR A N 1
ATOM 967 C CA . THR A 1 118 ? -5.666 3.295 -11.036 1.00 89.12 118 THR A CA 1
ATOM 968 C C . THR A 1 118 ? -6.207 2.048 -10.332 1.00 89.12 118 THR A C 1
ATOM 970 O O . THR A 1 118 ? -6.998 2.160 -9.391 1.00 89.12 118 THR A O 1
ATOM 973 N N . LEU A 1 119 ? -5.756 0.857 -10.736 1.00 91.88 119 LEU A N 1
ATOM 974 C CA . LEU A 1 119 ? -6.125 -0.416 -10.117 1.00 91.88 119 LEU A CA 1
ATOM 975 C C . LEU A 1 119 ? -5.717 -0.460 -8.636 1.00 91.88 119 LEU A C 1
ATOM 977 O O . LEU A 1 119 ? -6.524 -0.846 -7.788 1.00 91.88 119 LEU A O 1
ATOM 981 N N . LEU A 1 120 ? -4.490 -0.040 -8.310 1.00 92.12 120 LEU A N 1
ATOM 982 C CA . LEU A 1 120 ? -3.976 -0.028 -6.936 1.00 92.12 120 LEU A CA 1
ATOM 983 C C . LEU A 1 120 ? -4.757 0.948 -6.044 1.00 92.12 120 LEU A C 1
ATOM 985 O O . LEU A 1 120 ? -5.140 0.591 -4.926 1.00 92.12 120 LEU A O 1
ATOM 989 N N . VAL A 1 121 ? -5.080 2.143 -6.548 1.00 91.06 121 VAL A N 1
ATOM 990 C CA . VAL A 1 121 ? -5.945 3.102 -5.838 1.00 91.06 121 VAL A CA 1
ATOM 991 C C . VAL A 1 121 ? -7.340 2.513 -5.618 1.00 91.06 121 VAL A C 1
ATOM 993 O O . VAL A 1 121 ? -7.851 2.528 -4.493 1.00 91.06 121 VAL A O 1
ATOM 996 N N . GLY A 1 122 ? -7.937 1.926 -6.659 1.00 91.25 122 GLY A N 1
ATOM 997 C CA . GLY A 1 122 ? -9.231 1.250 -6.574 1.00 91.25 122 GLY A CA 1
ATOM 998 C C . GLY A 1 122 ? -9.240 0.137 -5.523 1.00 91.25 122 GLY A C 1
ATOM 999 O O . GLY A 1 122 ? -10.189 0.021 -4.745 1.00 91.25 122 GLY A O 1
ATOM 1000 N N . LEU A 1 123 ? -8.150 -0.627 -5.417 1.00 93.44 123 LEU A N 1
ATOM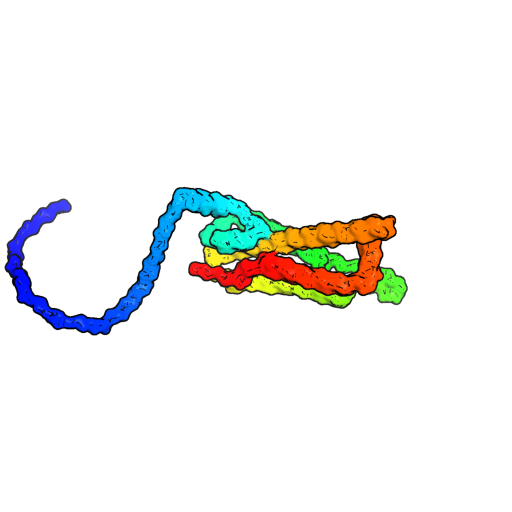 1001 C CA . LEU A 1 123 ? -7.990 -1.678 -4.417 1.00 93.44 123 LEU A CA 1
ATOM 1002 C C . LEU A 1 123 ? -7.956 -1.126 -2.985 1.00 93.44 123 LEU A C 1
ATOM 1004 O O . LEU A 1 123 ? -8.563 -1.713 -2.083 1.00 93.44 123 LEU A O 1
ATOM 1008 N N . ILE A 1 124 ? -7.271 -0.006 -2.748 1.00 92.38 124 ILE A N 1
ATOM 1009 C CA . ILE A 1 124 ? -7.240 0.642 -1.428 1.00 92.38 124 ILE A CA 1
ATOM 1010 C C . ILE A 1 124 ? -8.648 1.110 -1.042 1.00 92.38 124 ILE A C 1
ATOM 1012 O O . ILE A 1 124 ? -9.119 0.797 0.056 1.00 92.38 124 ILE A O 1
ATOM 1016 N N . LEU A 1 125 ? -9.351 1.787 -1.955 1.00 92.75 125 LEU A N 1
ATOM 1017 C CA . LEU A 1 125 ? -10.725 2.250 -1.736 1.00 92.75 125 LEU A CA 1
ATOM 1018 C C . LEU A 1 125 ? -11.684 1.083 -1.475 1.00 92.75 125 LEU A C 1
ATOM 1020 O O . LEU A 1 125 ? -12.478 1.137 -0.533 1.00 92.75 125 LEU A O 1
ATOM 1024 N N . PHE A 1 126 ? -11.564 -0.003 -2.242 1.00 93.25 126 PHE A N 1
ATOM 1025 C CA . PHE A 1 126 ? -12.335 -1.226 -2.037 1.00 93.25 126 PHE A CA 1
ATOM 1026 C C . PHE A 1 126 ? -12.134 -1.794 -0.627 1.00 93.25 126 PHE A C 1
ATOM 1028 O O . PHE A 1 126 ? -13.107 -2.105 0.061 1.00 93.25 126 PHE A O 1
ATOM 1035 N N . ASN A 1 127 ? -10.888 -1.889 -0.151 1.00 92.50 127 ASN A N 1
ATOM 1036 C CA . ASN A 1 127 ? -10.607 -2.418 1.183 1.00 92.50 127 ASN A CA 1
ATOM 1037 C C . ASN A 1 127 ? -11.082 -1.483 2.311 1.00 92.50 127 ASN A C 1
ATOM 1039 O O . ASN A 1 127 ? -11.558 -1.971 3.338 1.00 92.50 127 ASN A O 1
ATOM 1043 N N . LEU A 1 128 ? -11.005 -0.160 2.132 1.00 91.75 128 LEU A N 1
ATOM 1044 C CA . LEU A 1 128 ? -11.558 0.816 3.082 1.00 91.75 128 LEU A CA 1
ATOM 1045 C C . LEU A 1 128 ? -13.090 0.753 3.146 1.00 91.75 128 LEU A C 1
ATOM 1047 O O . LEU A 1 128 ? -13.673 0.847 4.231 1.00 91.75 128 LEU A O 1
ATOM 1051 N N . ASN A 1 129 ? -13.748 0.546 2.004 1.00 90.19 129 ASN A N 1
ATOM 1052 C CA . ASN A 1 129 ? -15.189 0.329 1.961 1.00 90.19 129 ASN A CA 1
ATOM 1053 C C . ASN A 1 129 ? -15.570 -1.013 2.607 1.00 90.19 129 ASN A C 1
ATOM 1055 O O . ASN A 1 129 ? -16.490 -1.070 3.419 1.00 90.19 129 ASN A O 1
ATOM 1059 N N . SER A 1 130 ? -14.812 -2.078 2.333 1.00 87.62 130 SER A N 1
ATOM 1060 C CA . SER A 1 130 ? -14.995 -3.384 2.976 1.00 87.62 130 SER A CA 1
ATOM 1061 C C . SER A 1 130 ? -14.870 -3.286 4.499 1.00 87.62 130 SER A C 1
ATOM 1063 O O . SER A 1 130 ? -15.725 -3.804 5.215 1.00 87.62 130 SER A O 1
ATOM 1065 N N . LEU A 1 131 ? -13.879 -2.541 5.004 1.00 88.25 131 LEU A N 1
ATOM 1066 C CA . LEU A 1 131 ? -13.749 -2.247 6.432 1.00 88.25 131 LEU A CA 1
ATOM 1067 C C . LEU A 1 131 ? -15.031 -1.616 6.985 1.00 88.25 131 LEU A C 1
ATOM 1069 O O . LEU A 1 131 ? -15.542 -2.067 8.007 1.00 88.25 131 LEU A O 1
ATOM 1073 N N . ARG A 1 132 ? -15.562 -0.594 6.302 1.00 86.12 132 ARG A N 1
ATOM 1074 C CA . ARG A 1 132 ? -16.789 0.105 6.710 1.00 86.12 132 ARG A CA 1
ATOM 1075 C C . ARG A 1 132 ? -17.990 -0.841 6.794 1.00 86.12 132 ARG A C 1
ATOM 1077 O O . ARG A 1 132 ? -18.750 -0.736 7.749 1.00 86.12 132 ARG A O 1
ATOM 1084 N N . VAL A 1 133 ? -18.149 -1.748 5.831 1.00 84.50 133 VAL A N 1
ATOM 1085 C CA . VAL A 1 133 ? -19.267 -2.710 5.781 1.00 84.50 133 VAL A CA 1
ATOM 1086 C C . VAL A 1 133 ? -19.135 -3.804 6.850 1.00 84.50 133 VAL A C 1
ATOM 1088 O O . VAL A 1 133 ? -20.125 -4.196 7.462 1.00 84.50 133 VAL A O 1
ATOM 1091 N N . ASN A 1 134 ? -17.915 -4.272 7.124 1.00 82.44 134 ASN A N 1
ATOM 1092 C CA . ASN A 1 134 ? -17.651 -5.348 8.091 1.00 82.44 134 ASN A CA 1
ATOM 1093 C C . ASN A 1 134 ? -17.668 -4.892 9.560 1.00 82.44 134 ASN A C 1
ATOM 1095 O O . ASN A 1 134 ? -17.602 -5.717 10.480 1.00 82.44 134 ASN A O 1
ATOM 1099 N N . LEU A 1 135 ? -17.733 -3.581 9.792 1.00 78.94 135 LEU A N 1
ATOM 1100 C CA . LEU A 1 135 ? -17.720 -2.964 11.108 1.00 78.94 135 LEU A CA 1
ATOM 1101 C C . LEU A 1 135 ? -19.107 -2.986 11.754 1.00 78.94 135 LEU A C 1
ATOM 1103 O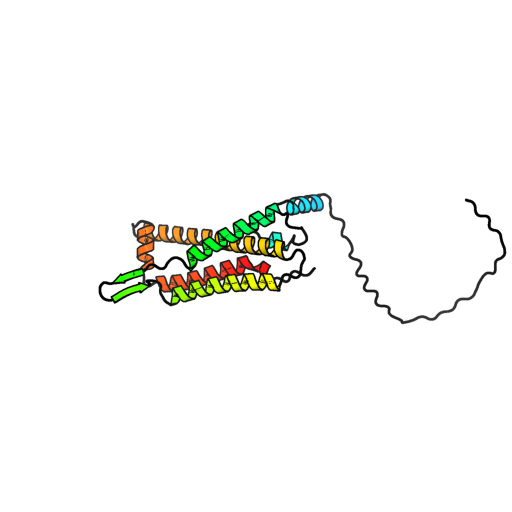 O . LEU A 1 135 ? -19.908 -2.072 11.584 1.00 78.94 135 LEU A O 1
ATOM 1107 N N . LYS A 1 136 ? -19.357 -4.032 12.547 1.00 69.75 136 LYS A N 1
ATOM 1108 C CA . LYS A 1 136 ? -20.580 -4.196 13.351 1.00 69.75 136 LYS A CA 1
ATOM 1109 C C . LYS A 1 136 ? -20.367 -3.903 14.851 1.00 69.75 136 LYS A C 1
ATOM 1111 O O . LYS A 1 136 ? -21.324 -3.927 15.615 1.00 69.75 136 LYS A O 1
ATOM 1116 N N . ALA A 1 137 ? -19.136 -3.595 15.281 1.00 59.91 137 ALA A N 1
ATOM 1117 C CA . ALA A 1 137 ? -18.778 -3.372 16.689 1.00 59.91 137 ALA A CA 1
ATOM 1118 C C . ALA A 1 137 ? -18.672 -1.882 17.079 1.00 59.91 137 ALA A C 1
ATOM 1120 O O . ALA A 1 137 ? -18.168 -1.051 16.320 1.00 59.91 137 ALA A O 1
ATOM 1121 N N . TYR A 1 138 ? -19.124 -1.550 18.294 1.00 53.62 138 TYR A N 1
ATOM 1122 C CA . TYR A 1 138 ? -19.116 -0.198 18.867 1.00 53.62 138 TYR A CA 1
ATOM 1123 C C . TYR A 1 138 ? -17.854 0.036 19.725 1.00 53.62 138 TYR A C 1
ATOM 1125 O O . TYR A 1 138 ? -17.493 -0.864 20.479 1.00 53.62 138 TYR A O 1
ATOM 1133 N N . PRO A 1 139 ? -17.194 1.218 19.694 1.00 63.34 139 PRO A N 1
ATOM 1134 C CA . PRO A 1 139 ? -17.507 2.420 18.915 1.00 63.34 139 PRO A CA 1
ATOM 1135 C C . PRO A 1 139 ? -16.956 2.385 17.475 1.00 63.34 139 PRO A C 1
ATOM 1137 O O . PRO A 1 139 ? -15.746 2.406 17.239 1.00 63.34 139 PRO A O 1
ATOM 1140 N N . ILE A 1 140 ? -17.876 2.460 16.507 1.00 73.38 140 ILE A N 1
ATOM 1141 C CA . ILE A 1 140 ? -17.637 2.187 15.077 1.00 73.38 140 ILE A CA 1
ATOM 1142 C C . ILE A 1 140 ? -16.592 3.134 14.456 1.00 73.38 140 ILE A C 1
ATOM 1144 O O . ILE A 1 140 ? -15.649 2.687 13.807 1.00 73.38 140 ILE A O 1
ATOM 1148 N N . LYS A 1 141 ? -16.714 4.455 14.670 1.00 81.56 141 LYS A N 1
ATOM 1149 C CA . LYS A 1 141 ? -15.872 5.456 13.978 1.00 81.56 141 LYS A CA 1
ATOM 1150 C C . LYS A 1 141 ? -14.414 5.450 14.444 1.00 81.56 141 LYS A C 1
ATOM 1152 O O . LYS A 1 141 ? -13.503 5.519 13.624 1.00 81.56 141 LYS A O 1
ATOM 1157 N N . ARG A 1 142 ? -14.179 5.361 15.758 1.00 84.69 142 ARG A N 1
ATOM 1158 C CA . ARG A 1 142 ? -12.816 5.397 16.319 1.00 84.69 142 ARG A CA 1
ATOM 1159 C C . ARG A 1 142 ? -12.018 4.171 15.906 1.00 84.69 142 ARG A C 1
ATOM 1161 O O . ARG A 1 142 ? -10.855 4.297 15.530 1.00 84.69 142 ARG A O 1
ATOM 1168 N N . TYR A 1 143 ? -12.670 3.011 15.937 1.00 85.56 143 TYR A N 1
ATOM 1169 C CA . TYR A 1 143 ? -12.077 1.773 15.466 1.00 85.56 143 TYR A CA 1
ATOM 1170 C C . TYR A 1 143 ? -11.808 1.818 13.959 1.00 85.56 143 TYR A C 1
ATOM 1172 O O . TYR A 1 143 ? -10.714 1.451 13.541 1.00 85.56 143 TYR A O 1
ATOM 1180 N N . TRP A 1 144 ? -12.751 2.331 13.156 1.00 88.31 144 TRP A N 1
ATOM 1181 C CA . TRP A 1 144 ? -12.562 2.477 11.710 1.00 88.31 144 TRP A CA 1
ATOM 1182 C C . TRP A 1 144 ? -11.287 3.262 11.382 1.00 88.31 144 TRP A C 1
ATOM 1184 O O . TRP A 1 144 ? -10.425 2.748 10.676 1.00 88.31 144 TRP A O 1
ATOM 1194 N N . PHE A 1 145 ? -11.115 4.457 11.962 1.00 89.62 145 PHE A N 1
ATOM 1195 C CA . PHE A 1 145 ? -9.921 5.276 11.725 1.00 89.62 145 PHE A CA 1
ATOM 1196 C C . PHE A 1 145 ? -8.642 4.602 12.211 1.00 89.62 145 PHE A C 1
ATOM 1198 O O . PHE A 1 145 ? -7.642 4.608 11.499 1.00 89.62 145 PHE A O 1
ATOM 1205 N N . ALA A 1 146 ? -8.664 3.989 13.396 1.00 89.50 146 ALA A N 1
ATOM 1206 C CA . ALA A 1 146 ? -7.498 3.285 13.915 1.00 89.50 146 ALA A CA 1
ATOM 1207 C C . ALA A 1 146 ? -7.088 2.123 12.996 1.00 89.50 146 ALA A C 1
ATOM 1209 O O . ALA A 1 146 ? -5.901 1.931 12.730 1.00 89.50 146 ALA A O 1
ATOM 1210 N N . MET A 1 147 ? -8.060 1.379 12.468 1.00 90.50 147 MET A N 1
ATOM 1211 C CA . MET A 1 147 ? -7.824 0.231 11.600 1.00 90.50 147 MET A CA 1
ATOM 1212 C C . MET A 1 147 ? -7.376 0.642 10.196 1.00 90.50 147 MET A C 1
ATOM 1214 O O . MET A 1 147 ? -6.426 0.067 9.659 1.00 90.50 147 MET A O 1
ATOM 1218 N N . ALA A 1 148 ? -8.008 1.671 9.631 1.00 92.94 148 ALA A N 1
ATOM 1219 C CA . ALA A 1 148 ? -7.636 2.254 8.350 1.00 92.94 148 ALA A CA 1
ATOM 1220 C C . ALA A 1 148 ? -6.215 2.835 8.400 1.00 92.94 148 ALA A C 1
ATOM 1222 O O . ALA A 1 148 ? -5.379 2.466 7.580 1.00 92.94 148 ALA A O 1
ATOM 1223 N N . ALA A 1 149 ? -5.906 3.657 9.410 1.00 93.62 149 ALA A N 1
ATOM 1224 C CA . ALA A 1 149 ? -4.583 4.253 9.596 1.00 93.62 149 ALA A CA 1
ATOM 1225 C C . ALA A 1 149 ? -3.491 3.188 9.748 1.00 93.62 149 ALA A C 1
ATOM 1227 O O . ALA A 1 149 ? -2.459 3.261 9.092 1.00 93.62 149 ALA A O 1
ATOM 1228 N N . ASN A 1 150 ? -3.726 2.164 10.576 1.00 93.06 150 ASN A N 1
ATOM 1229 C CA . ASN A 1 150 ? -2.775 1.066 10.761 1.00 93.06 150 ASN A CA 1
ATOM 1230 C C . ASN A 1 150 ? -2.540 0.262 9.479 1.00 93.06 150 ASN A C 1
ATOM 1232 O O . ASN A 1 150 ? -1.409 -0.138 9.209 1.00 93.06 150 ASN A O 1
ATOM 1236 N N . SER A 1 151 ? -3.599 0.006 8.710 1.00 94.00 151 SER A N 1
ATOM 1237 C CA . SER A 1 151 ? -3.501 -0.759 7.465 1.00 94.00 151 SER A CA 1
ATOM 1238 C C . SER A 1 151 ? -2.763 0.037 6.391 1.00 94.00 151 SER A C 1
ATOM 1240 O O . SER A 1 151 ? -1.844 -0.498 5.781 1.00 94.00 151 SER A O 1
ATOM 1242 N N . LEU A 1 152 ? -3.087 1.323 6.219 1.00 94.19 152 LEU A N 1
ATOM 1243 C CA . LEU A 1 152 ? -2.380 2.212 5.292 1.00 94.19 152 LEU A CA 1
ATOM 1244 C C . LEU A 1 152 ? -0.916 2.408 5.691 1.00 94.19 152 LEU A C 1
ATOM 1246 O O . LEU A 1 152 ? -0.036 2.274 4.849 1.00 94.19 152 LEU A O 1
ATOM 1250 N N . LEU A 1 153 ? -0.633 2.629 6.976 1.00 94.25 153 LEU A N 1
ATOM 1251 C CA . LEU A 1 153 ? 0.742 2.743 7.461 1.00 94.25 153 LEU A CA 1
ATOM 1252 C C . LEU A 1 153 ? 1.536 1.458 7.193 1.00 94.25 153 LEU A C 1
ATOM 1254 O O . LEU A 1 153 ? 2.698 1.515 6.801 1.00 94.25 153 LEU A O 1
ATOM 1258 N N . LYS A 1 154 ? 0.901 0.289 7.342 1.00 93.69 154 LYS A N 1
ATOM 1259 C CA . LYS A 1 154 ? 1.517 -0.993 6.989 1.00 93.69 154 LYS A CA 1
ATOM 1260 C C . LYS A 1 154 ? 1.784 -1.117 5.483 1.00 93.69 154 LYS A C 1
ATOM 1262 O O . LYS A 1 154 ? 2.822 -1.662 5.122 1.00 93.69 154 LYS A O 1
ATOM 1267 N N . VAL A 1 155 ? 0.897 -0.609 4.620 1.00 93.75 155 VAL A N 1
ATOM 1268 C CA . VAL A 1 155 ? 1.152 -0.517 3.169 1.00 93.75 155 VAL A CA 1
ATOM 1269 C C . VAL A 1 155 ? 2.380 0.346 2.900 1.00 93.75 155 VAL A C 1
ATOM 1271 O O . VAL A 1 155 ? 3.271 -0.102 2.186 1.00 93.75 155 VAL A O 1
ATOM 1274 N N . VAL A 1 156 ? 2.462 1.538 3.497 1.00 93.06 156 VAL A N 1
ATOM 1275 C CA . VAL A 1 156 ? 3.601 2.454 3.317 1.00 93.06 156 VAL A CA 1
ATOM 1276 C C . VAL A 1 156 ? 4.910 1.793 3.751 1.00 93.06 156 VAL A C 1
ATOM 1278 O O . VAL A 1 156 ? 5.860 1.769 2.981 1.00 93.06 156 VAL A O 1
ATOM 1281 N N . ILE A 1 157 ? 4.953 1.184 4.939 1.00 93.00 157 ILE A N 1
ATOM 1282 C CA . ILE A 1 157 ? 6.161 0.515 5.451 1.00 93.00 157 ILE A CA 1
ATOM 1283 C C . ILE A 1 157 ? 6.613 -0.621 4.525 1.00 93.00 157 ILE A C 1
ATOM 1285 O O . ILE A 1 157 ? 7.798 -0.738 4.225 1.00 93.00 157 ILE A O 1
ATOM 1289 N N . LEU A 1 158 ? 5.682 -1.458 4.059 1.00 93.75 158 LEU A N 1
ATOM 1290 C CA . LEU A 1 158 ? 6.015 -2.559 3.155 1.00 93.75 158 LEU A CA 1
ATOM 1291 C C . LEU A 1 158 ? 6.496 -2.059 1.787 1.00 93.75 158 LEU A C 1
ATOM 1293 O O . LEU A 1 158 ? 7.432 -2.636 1.242 1.00 93.75 158 LEU A O 1
ATOM 1297 N N . ASN A 1 159 ? 5.916 -0.971 1.270 1.00 91.69 159 ASN A N 1
ATOM 1298 C CA . ASN A 1 159 ? 6.401 -0.331 0.046 1.00 91.69 159 ASN A CA 1
ATOM 1299 C C . ASN A 1 159 ? 7.792 0.286 0.232 1.00 91.69 159 ASN A C 1
ATOM 1301 O O . ASN A 1 159 ? 8.611 0.169 -0.666 1.00 91.69 159 ASN A O 1
ATOM 1305 N N . ILE A 1 160 ? 8.108 0.866 1.397 1.00 91.88 160 ILE A N 1
ATOM 1306 C CA . ILE A 1 160 ? 9.465 1.359 1.691 1.00 91.88 160 ILE A CA 1
ATOM 1307 C C . ILE A 1 160 ? 10.476 0.206 1.667 1.00 91.88 160 ILE A C 1
ATOM 1309 O O . ILE A 1 160 ? 11.530 0.337 1.052 1.00 91.88 160 ILE A O 1
ATOM 1313 N N . TYR A 1 161 ? 10.168 -0.939 2.287 1.00 94.12 161 TYR A N 1
ATOM 1314 C CA . TYR A 1 161 ? 11.061 -2.104 2.228 1.00 94.12 161 TYR A CA 1
ATOM 1315 C C . TYR A 1 161 ? 11.251 -2.629 0.808 1.00 94.12 161 TYR A C 1
ATOM 1317 O O . TYR A 1 161 ? 12.357 -3.010 0.433 1.00 94.12 161 TYR A O 1
ATOM 1325 N N . TYR A 1 162 ? 10.181 -2.638 0.022 1.00 93.69 162 TYR A N 1
ATOM 1326 C CA . TYR A 1 162 ? 10.235 -3.058 -1.366 1.00 93.69 162 TYR A CA 1
ATOM 1327 C C . TYR A 1 162 ? 11.024 -2.068 -2.245 1.00 93.69 162 TYR A C 1
ATOM 1329 O O . TYR A 1 162 ? 11.877 -2.494 -3.015 1.00 93.69 162 TYR A O 1
ATOM 1337 N N . LEU A 1 163 ? 10.863 -0.757 -2.046 1.00 91.56 163 LEU A N 1
ATOM 1338 C CA . LEU A 1 163 ? 11.666 0.273 -2.714 1.00 91.56 163 LEU A CA 1
ATOM 1339 C C . LEU A 1 163 ? 13.157 0.143 -2.374 1.00 91.56 163 LEU A C 1
ATOM 1341 O O . LEU A 1 163 ? 14.003 0.219 -3.260 1.00 91.56 163 LEU A O 1
ATOM 1345 N N . LEU A 1 164 ? 13.491 -0.109 -1.104 1.00 93.69 164 LEU A N 1
ATOM 1346 C CA . LEU A 1 164 ? 14.874 -0.364 -0.689 1.00 93.69 164 LEU A CA 1
ATOM 1347 C C . LEU A 1 164 ? 15.460 -1.602 -1.379 1.00 93.69 164 LEU A C 1
ATOM 1349 O O . LEU A 1 164 ? 16.633 -1.595 -1.746 1.00 93.69 164 LEU A O 1
ATOM 1353 N N . LEU A 1 165 ? 14.654 -2.648 -1.587 1.00 93.75 165 LEU A N 1
ATOM 1354 C CA . LEU A 1 165 ? 15.067 -3.835 -2.337 1.00 93.75 165 LEU A CA 1
ATOM 1355 C C . LEU A 1 165 ? 15.339 -3.503 -3.812 1.00 93.75 165 LEU A C 1
ATOM 1357 O O . LEU A 1 165 ? 16.341 -3.970 -4.358 1.00 93.75 165 LEU A O 1
ATOM 1361 N N . ILE A 1 166 ? 14.490 -2.685 -4.442 1.00 91.94 166 ILE A N 1
ATOM 1362 C CA . ILE A 1 166 ? 14.701 -2.207 -5.816 1.00 91.94 166 ILE A CA 1
ATOM 1363 C C . ILE A 1 166 ? 16.008 -1.414 -5.892 1.00 91.94 166 ILE A C 1
ATOM 1365 O O . ILE A 1 166 ? 16.869 -1.753 -6.696 1.00 91.94 166 ILE A O 1
ATOM 1369 N N . PHE A 1 167 ? 16.214 -0.425 -5.019 1.00 92.44 167 PHE A N 1
ATOM 1370 C CA . PHE A 1 167 ? 17.447 0.370 -5.009 1.00 92.44 167 PHE A CA 1
ATOM 1371 C C . PHE A 1 167 ? 18.697 -0.471 -4.772 1.00 92.44 167 PHE A C 1
ATOM 1373 O O . PHE A 1 167 ? 19.705 -0.254 -5.436 1.00 92.44 167 PHE A O 1
ATOM 1380 N N . LEU A 1 168 ? 18.638 -1.462 -3.883 1.00 93.81 168 LEU A N 1
ATOM 1381 C CA . LEU A 1 168 ? 19.757 -2.377 -3.675 1.00 93.81 168 LEU A CA 1
ATOM 1382 C C . LEU A 1 168 ? 20.052 -3.208 -4.934 1.00 93.81 168 LEU A C 1
ATOM 1384 O O . LEU A 1 168 ? 21.213 -3.382 -5.302 1.00 93.81 168 LEU A O 1
ATOM 1388 N N . SER A 1 169 ? 19.006 -3.684 -5.611 1.00 91.88 169 SER A N 1
ATOM 1389 C CA . SER A 1 169 ? 19.130 -4.443 -6.861 1.00 91.88 169 SER A CA 1
ATOM 1390 C C . SER A 1 169 ? 19.730 -3.580 -7.974 1.00 91.88 169 SER A C 1
ATOM 1392 O O . SER A 1 169 ? 20.654 -4.010 -8.661 1.00 91.88 169 SER A O 1
ATOM 1394 N N . MET A 1 170 ? 19.273 -2.334 -8.100 1.00 91.00 170 MET A N 1
ATOM 1395 C CA . MET A 1 170 ? 19.776 -1.379 -9.087 1.00 91.00 170 MET A CA 1
ATOM 1396 C C . MET A 1 170 ? 21.205 -0.933 -8.793 1.00 91.00 170 MET A C 1
ATOM 1398 O O . MET A 1 170 ? 22.004 -0.839 -9.718 1.00 91.00 170 MET A O 1
ATOM 1402 N N . ALA A 1 171 ? 21.574 -0.751 -7.524 1.00 92.12 171 ALA A N 1
ATOM 1403 C CA . ALA A 1 171 ? 22.954 -0.478 -7.135 1.00 92.12 171 ALA A CA 1
ATOM 1404 C C . ALA A 1 171 ? 23.889 -1.635 -7.524 1.00 92.12 171 ALA A C 1
ATOM 1406 O O . ALA A 1 171 ? 24.990 -1.397 -8.016 1.00 92.12 171 ALA A O 1
ATOM 1407 N N . PHE A 1 172 ? 23.448 -2.887 -7.352 1.00 93.38 172 PHE A N 1
ATOM 1408 C CA . PHE A 1 172 ? 24.218 -4.061 -7.765 1.00 93.38 172 PHE A CA 1
ATOM 1409 C C . PHE A 1 172 ? 24.381 -4.136 -9.290 1.00 93.38 172 PHE A C 1
ATOM 1411 O O . PHE A 1 172 ? 25.490 -4.332 -9.788 1.00 93.38 172 PHE A O 1
ATOM 1418 N N . VAL A 1 173 ? 23.293 -3.932 -10.040 1.00 90.62 173 VAL A N 1
ATOM 1419 C CA . VAL A 1 173 ? 23.333 -3.888 -11.509 1.00 90.62 173 VAL A CA 1
ATOM 1420 C C . VAL A 1 173 ? 24.227 -2.744 -11.992 1.00 90.62 173 VAL A C 1
ATOM 1422 O O . VAL A 1 173 ? 25.064 -2.964 -12.867 1.00 90.62 173 VAL A O 1
ATOM 1425 N N . GLY A 1 174 ? 24.108 -1.556 -11.398 1.00 92.19 174 GLY A N 1
ATOM 1426 C CA . GLY A 1 174 ? 24.944 -0.398 -11.703 1.00 92.19 174 GLY A CA 1
ATOM 1427 C C . GLY A 1 174 ? 26.424 -0.688 -11.476 1.00 92.19 174 GLY A C 1
ATOM 1428 O O . GLY A 1 174 ? 27.221 -0.566 -12.405 1.00 92.19 174 GLY A O 1
ATOM 1429 N N . ALA A 1 175 ? 26.778 -1.217 -10.302 1.00 93.06 175 ALA A N 1
ATOM 1430 C CA . ALA A 1 175 ? 28.148 -1.612 -9.981 1.00 93.06 175 ALA A CA 1
ATOM 1431 C C . ALA A 1 175 ? 28.709 -2.653 -10.966 1.00 93.06 175 ALA A C 1
ATOM 1433 O O . ALA A 1 175 ? 29.861 -2.544 -11.379 1.00 93.06 175 ALA A O 1
ATOM 1434 N N . SER A 1 176 ? 27.893 -3.623 -11.403 1.00 92.50 176 SER A N 1
ATOM 1435 C CA . SER A 1 176 ? 28.309 -4.630 -12.393 1.00 92.50 176 SER A CA 1
ATOM 1436 C C . SER A 1 176 ? 28.595 -4.049 -13.784 1.00 92.50 176 SER A C 1
ATOM 1438 O O . SER A 1 176 ? 29.376 -4.619 -14.542 1.00 92.50 176 SER A O 1
ATOM 1440 N N . LYS A 1 177 ? 27.981 -2.905 -14.107 1.00 91.19 177 LYS A N 1
ATOM 1441 C CA . LYS A 1 177 ? 28.151 -2.174 -15.369 1.00 91.19 177 LYS A CA 1
ATOM 1442 C C . LYS A 1 177 ? 29.096 -0.971 -15.245 1.00 91.19 177 LYS A C 1
ATOM 1444 O O . LYS A 1 177 ? 29.341 -0.302 -16.242 1.00 91.19 177 LYS A O 1
ATOM 1449 N N . GLY A 1 178 ? 29.623 -0.697 -14.050 1.00 92.25 178 GLY A N 1
ATOM 1450 C CA . GLY A 1 178 ? 30.490 0.452 -13.779 1.00 92.25 178 GLY A CA 1
ATOM 1451 C C . GLY A 1 178 ? 29.775 1.810 -13.771 1.00 92.25 178 GLY A C 1
ATOM 1452 O O . GLY A 1 178 ? 30.432 2.824 -13.982 1.00 92.25 178 GLY A O 1
ATOM 1453 N N . VAL A 1 179 ? 28.458 1.841 -13.542 1.00 93.62 179 VAL A N 1
ATOM 1454 C CA . VAL A 1 179 ? 27.647 3.071 -13.481 1.00 93.62 179 VAL A CA 1
ATOM 1455 C C . VAL A 1 179 ? 27.082 3.298 -12.077 1.00 93.62 179 VAL A C 1
ATOM 1457 O O . VAL A 1 179 ? 26.946 2.357 -11.291 1.00 93.62 179 VAL A O 1
ATOM 1460 N N . ASP A 1 180 ? 26.756 4.549 -11.747 1.00 93.00 180 ASP A N 1
ATOM 1461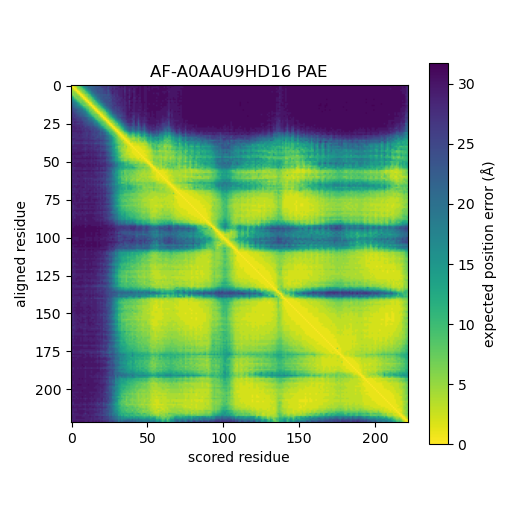 C CA . ASP A 1 180 ? 26.115 4.878 -10.471 1.00 93.00 180 ASP A CA 1
ATOM 1462 C C . ASP A 1 180 ? 24.634 4.448 -10.419 1.00 93.00 180 ASP A C 1
ATOM 1464 O O . ASP A 1 180 ? 24.054 3.987 -11.404 1.00 93.00 180 ASP A O 1
ATOM 1468 N N . LEU A 1 181 ? 24.023 4.559 -9.232 1.00 89.62 181 LEU A N 1
ATOM 1469 C CA . LEU A 1 181 ? 22.642 4.130 -8.987 1.00 89.62 181 LEU A CA 1
ATOM 1470 C C . LEU A 1 181 ? 21.627 4.859 -9.877 1.00 89.62 181 LEU A C 1
ATOM 1472 O O . LEU A 1 181 ? 20.699 4.223 -10.368 1.00 89.62 181 LEU A O 1
ATOM 1476 N N . PHE A 1 182 ? 21.776 6.174 -10.047 1.00 90.00 182 PHE A N 1
ATOM 1477 C CA . PHE A 1 182 ? 20.808 6.981 -10.789 1.00 90.00 182 PHE A CA 1
ATOM 1478 C C . PHE A 1 182 ? 20.896 6.691 -12.285 1.00 90.00 182 PHE A C 1
ATOM 1480 O O . PHE A 1 182 ? 19.871 6.438 -12.909 1.00 90.00 182 PHE A O 1
ATOM 1487 N N . SER A 1 183 ? 22.114 6.581 -12.812 1.00 89.56 183 SER A N 1
ATOM 1488 C CA . SER A 1 183 ? 22.367 6.162 -14.191 1.00 89.56 183 SER A CA 1
ATOM 1489 C C . SER A 1 183 ? 21.824 4.754 -14.447 1.00 89.56 183 SER A C 1
ATOM 1491 O O . SER A 1 183 ? 21.211 4.494 -15.476 1.00 89.56 183 SER A O 1
ATOM 1493 N N . ALA A 1 184 ? 22.003 3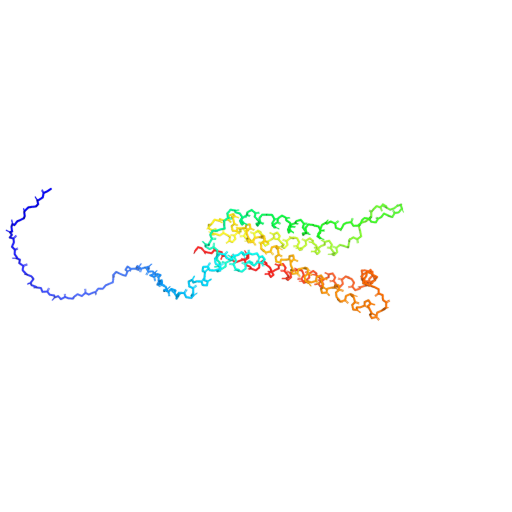.824 -13.501 1.00 89.81 184 ALA A N 1
ATOM 1494 C CA . ALA A 1 184 ? 21.436 2.482 -13.618 1.00 89.81 184 ALA A CA 1
ATOM 1495 C C . ALA A 1 184 ? 19.899 2.498 -13.660 1.00 89.81 184 ALA A C 1
ATOM 1497 O O . ALA A 1 184 ? 19.313 1.675 -14.363 1.00 89.81 184 ALA A O 1
ATOM 1498 N N . LEU A 1 185 ? 19.265 3.402 -12.904 1.00 87.75 185 LEU A N 1
ATOM 1499 C CA . LEU A 1 185 ? 17.813 3.567 -12.854 1.00 87.75 185 LEU A CA 1
ATOM 1500 C C . LEU A 1 185 ? 17.264 4.118 -14.177 1.00 87.75 185 LEU A C 1
ATOM 1502 O O . LEU A 1 185 ? 16.333 3.539 -14.724 1.00 87.75 185 LEU A O 1
ATOM 1506 N N . GLU A 1 186 ? 17.900 5.155 -14.718 1.00 86.31 186 GLU A N 1
ATOM 1507 C CA . GLU A 1 186 ? 17.558 5.760 -16.013 1.00 86.31 186 GLU A CA 1
ATOM 1508 C C . GLU A 1 186 ? 17.702 4.740 -17.153 1.00 86.31 186 GLU A C 1
ATOM 1510 O O . GLU A 1 186 ? 16.759 4.475 -17.893 1.00 86.31 186 GLU A O 1
ATOM 1515 N N . MET A 1 187 ? 18.830 4.020 -17.199 1.00 86.44 187 MET A N 1
ATOM 1516 C CA . MET A 1 187 ? 19.040 2.941 -18.175 1.00 86.44 187 MET A CA 1
ATOM 1517 C C . MET A 1 187 ? 18.001 1.813 -18.083 1.00 86.44 187 MET A C 1
ATOM 1519 O O . MET A 1 187 ? 17.850 1.037 -19.028 1.00 86.44 187 MET A O 1
ATOM 1523 N N . PHE A 1 188 ? 17.363 1.636 -16.927 1.00 86.25 188 PHE A N 1
ATOM 1524 C CA . PHE A 1 188 ? 16.333 0.625 -16.728 1.00 86.25 188 PHE A CA 1
ATOM 1525 C C . PHE A 1 188 ? 14.953 1.112 -17.152 1.00 86.25 188 PHE A C 1
ATOM 1527 O O . PHE A 1 188 ? 14.215 0.332 -17.757 1.00 86.25 188 PHE A O 1
ATOM 1534 N N . GLU A 1 189 ? 14.635 2.371 -16.867 1.00 81.81 189 GLU A N 1
ATOM 1535 C CA . GLU A 1 189 ? 13.418 3.038 -17.324 1.00 81.81 189 GLU A CA 1
ATOM 1536 C C . GLU A 1 189 ? 13.331 3.040 -18.855 1.00 81.81 189 GLU A C 1
ATOM 1538 O O . GLU A 1 189 ? 12.320 2.621 -19.413 1.00 81.81 189 GLU A O 1
ATOM 1543 N N . ASP A 1 190 ? 14.448 3.314 -19.529 1.00 81.44 190 ASP A N 1
ATOM 1544 C CA . ASP A 1 190 ? 14.547 3.278 -20.994 1.00 81.44 190 ASP A CA 1
ATOM 1545 C C . ASP A 1 190 ? 14.634 1.859 -21.586 1.00 81.44 190 ASP A C 1
ATOM 1547 O O . ASP A 1 190 ? 14.693 1.664 -22.806 1.00 81.44 190 ASP A O 1
ATOM 1551 N N . SER A 1 191 ? 14.692 0.824 -20.745 1.00 83.31 191 SER A N 1
ATOM 1552 C CA . SER A 1 191 ? 14.890 -0.544 -21.215 1.00 83.31 191 SER A CA 1
ATOM 1553 C C . SER A 1 191 ? 13.589 -1.194 -21.689 1.00 83.31 191 SER A C 1
ATOM 1555 O O . SER A 1 191 ? 12.524 -1.028 -21.101 1.00 83.31 191 SER A O 1
ATOM 1557 N N . ALA A 1 192 ? 13.691 -2.097 -22.670 1.00 81.06 192 ALA A N 1
ATOM 1558 C CA . ALA A 1 192 ? 12.564 -2.934 -23.104 1.00 81.06 192 ALA A CA 1
ATOM 1559 C C . ALA A 1 192 ? 11.969 -3.819 -21.982 1.00 81.06 192 ALA A C 1
ATOM 1561 O O . ALA A 1 192 ? 10.878 -4.369 -22.132 1.00 81.06 192 ALA A O 1
ATOM 1562 N N . ASN A 1 193 ? 12.679 -3.968 -20.858 1.00 85.81 193 ASN A N 1
ATOM 1563 C CA . ASN A 1 193 ? 12.234 -4.749 -19.707 1.00 85.81 193 ASN A CA 1
ATOM 1564 C C . ASN A 1 193 ? 11.391 -3.930 -18.715 1.00 85.81 193 ASN A C 1
ATOM 1566 O O . ASN A 1 193 ? 10.815 -4.523 -17.801 1.00 85.81 193 ASN A O 1
ATOM 1570 N N . TYR A 1 194 ? 11.288 -2.608 -18.886 1.00 85.56 194 TYR A N 1
ATOM 1571 C CA . TYR A 1 194 ? 10.521 -1.732 -18.000 1.00 85.56 194 TYR A CA 1
ATOM 1572 C C . TYR A 1 194 ? 9.045 -2.144 -17.912 1.00 85.56 194 TYR A C 1
ATOM 1574 O O . TYR A 1 194 ? 8.501 -2.290 -16.821 1.00 85.56 194 TYR A O 1
ATOM 1582 N N . GLU A 1 195 ? 8.416 -2.462 -19.046 1.00 85.38 195 GLU A N 1
ATOM 1583 C CA . GLU A 1 195 ? 7.020 -2.924 -19.092 1.00 85.38 195 GLU A CA 1
ATOM 1584 C C . GLU A 1 195 ? 6.814 -4.243 -18.325 1.00 85.38 195 GLU A C 1
ATOM 1586 O O . GLU A 1 195 ? 5.822 -4.427 -17.617 1.00 85.38 195 GLU A O 1
ATOM 1591 N N . GLN A 1 196 ? 7.777 -5.168 -18.405 1.00 89.31 196 GLN A N 1
ATOM 1592 C CA . GLN A 1 196 ? 7.724 -6.410 -17.627 1.00 89.31 196 GLN A CA 1
ATOM 1593 C C . GLN A 1 196 ? 7.854 -6.119 -16.132 1.00 89.31 196 GLN A C 1
ATOM 1595 O O . GLN A 1 196 ? 7.101 -6.669 -15.325 1.00 89.31 196 GLN A O 1
ATOM 1600 N N . PHE A 1 197 ? 8.780 -5.236 -15.761 1.00 89.94 197 PHE A N 1
ATOM 1601 C CA . PHE A 1 197 ? 8.942 -4.795 -14.384 1.00 89.94 197 PHE A CA 1
ATOM 1602 C C . PHE A 1 197 ? 7.680 -4.134 -13.845 1.00 89.94 197 PHE A C 1
ATOM 1604 O O . PHE A 1 197 ? 7.250 -4.502 -12.761 1.00 89.94 197 PHE A O 1
ATOM 1611 N N . LEU A 1 198 ? 7.040 -3.248 -14.607 1.00 89.62 198 LEU A N 1
ATOM 1612 C CA . LEU A 1 198 ? 5.800 -2.583 -14.220 1.00 89.62 198 LEU A CA 1
ATOM 1613 C C . LEU A 1 198 ? 4.686 -3.590 -13.892 1.00 89.62 198 LEU A C 1
ATOM 1615 O O . LEU A 1 198 ? 3.947 -3.422 -12.917 1.00 89.62 198 LEU A O 1
ATOM 1619 N N . ILE A 1 199 ? 4.579 -4.676 -14.664 1.00 91.06 199 ILE A N 1
ATOM 1620 C CA . ILE A 1 199 ? 3.640 -5.769 -14.381 1.00 91.06 199 ILE A CA 1
ATOM 1621 C C . ILE A 1 199 ? 3.993 -6.449 -13.051 1.00 91.06 199 ILE A C 1
ATOM 1623 O O . ILE A 1 199 ? 3.120 -6.606 -12.192 1.00 91.06 199 ILE A O 1
ATOM 1627 N N . PHE A 1 200 ? 5.257 -6.837 -12.851 1.00 92.00 200 PHE A N 1
ATOM 1628 C CA . PHE A 1 200 ? 5.707 -7.461 -11.600 1.00 92.00 200 PHE A CA 1
ATOM 1629 C C . PHE A 1 200 ? 5.515 -6.541 -10.390 1.00 92.00 200 PHE A C 1
ATOM 1631 O O . PHE A 1 200 ? 5.011 -6.983 -9.356 1.00 92.00 200 PHE A O 1
ATOM 1638 N N . ASP A 1 201 ? 5.845 -5.264 -10.541 1.00 91.50 201 ASP A N 1
ATOM 1639 C CA . ASP A 1 201 ? 5.673 -4.216 -9.545 1.00 91.50 201 ASP A CA 1
ATOM 1640 C C . ASP A 1 201 ? 4.211 -4.091 -9.119 1.00 91.50 201 ASP A C 1
ATOM 1642 O O . ASP A 1 201 ? 3.884 -4.118 -7.928 1.00 91.50 201 ASP A O 1
ATOM 1646 N N . THR A 1 202 ? 3.307 -4.090 -10.099 1.00 92.62 202 THR A N 1
ATOM 1647 C CA . THR A 1 202 ? 1.864 -4.055 -9.862 1.00 92.62 202 THR A CA 1
ATOM 1648 C C . THR A 1 202 ? 1.401 -5.274 -9.063 1.00 92.62 202 THR A C 1
ATOM 1650 O O . THR A 1 202 ? 0.622 -5.130 -8.116 1.00 92.62 202 THR A O 1
ATOM 1653 N N . PHE A 1 203 ? 1.885 -6.479 -9.387 1.00 95.31 203 PHE A N 1
ATOM 1654 C CA . PHE A 1 203 ? 1.543 -7.699 -8.646 1.00 95.31 203 PHE A CA 1
ATOM 1655 C C . PHE A 1 203 ? 2.063 -7.684 -7.205 1.00 95.31 203 PHE A C 1
ATOM 1657 O O . PHE A 1 203 ? 1.331 -8.060 -6.281 1.00 95.31 203 PHE A O 1
ATOM 1664 N N . ILE A 1 204 ? 3.299 -7.234 -6.989 1.00 94.94 204 ILE A N 1
ATOM 1665 C CA . ILE A 1 204 ? 3.888 -7.119 -5.651 1.00 94.94 204 ILE A CA 1
ATOM 1666 C C . ILE A 1 204 ? 3.115 -6.080 -4.832 1.00 94.94 204 ILE A C 1
ATOM 1668 O O . ILE A 1 204 ? 2.676 -6.377 -3.716 1.00 94.94 204 ILE A O 1
ATOM 1672 N N . SER A 1 205 ? 2.851 -4.908 -5.411 1.00 93.81 205 SER A N 1
ATOM 1673 C CA . SER A 1 205 ? 2.056 -3.835 -4.806 1.00 93.81 205 SER A CA 1
ATOM 1674 C C . SER A 1 205 ? 0.643 -4.297 -4.446 1.00 93.81 205 SER A C 1
ATOM 1676 O O . SER A 1 205 ? 0.169 -4.060 -3.328 1.00 93.81 205 SER A O 1
ATOM 1678 N N . PHE A 1 206 ? -0.016 -5.045 -5.337 1.00 94.94 206 PHE A N 1
ATOM 1679 C CA . PHE A 1 206 ? -1.301 -5.682 -5.056 1.00 94.94 206 PHE A CA 1
ATOM 1680 C C . PHE A 1 206 ? -1.201 -6.609 -3.839 1.00 94.94 206 PHE A C 1
ATOM 1682 O O . PHE A 1 206 ? -2.018 -6.519 -2.918 1.00 94.94 206 PHE A O 1
ATOM 1689 N N . GLY A 1 207 ? -0.184 -7.476 -3.796 1.00 95.62 207 GLY A N 1
ATOM 1690 C CA . GLY A 1 207 ? 0.066 -8.395 -2.686 1.00 95.62 207 GLY A CA 1
ATOM 1691 C C . GLY A 1 207 ? 0.283 -7.675 -1.352 1.00 95.62 207 GLY A C 1
ATOM 1692 O O . GLY A 1 207 ? -0.304 -8.065 -0.336 1.00 95.62 207 GLY A O 1
ATOM 1693 N N . ILE A 1 208 ? 1.055 -6.585 -1.356 1.00 95.12 208 ILE A N 1
ATOM 1694 C CA . ILE A 1 208 ? 1.302 -5.730 -0.188 1.00 95.12 208 ILE A CA 1
ATOM 1695 C C . ILE A 1 208 ? -0.011 -5.145 0.340 1.00 95.12 208 ILE A C 1
ATOM 1697 O O . ILE A 1 208 ? -0.327 -5.316 1.524 1.00 95.12 208 ILE A O 1
ATOM 1701 N N . ILE A 1 209 ? -0.806 -4.505 -0.525 1.00 94.38 209 ILE A N 1
ATOM 1702 C CA . ILE A 1 209 ? -2.101 -3.916 -0.150 1.00 94.38 209 ILE A CA 1
ATOM 1703 C C . ILE A 1 209 ? -3.036 -5.011 0.368 1.00 94.38 209 ILE A C 1
ATOM 1705 O O . ILE A 1 209 ? -3.620 -4.893 1.451 1.00 94.38 209 ILE A O 1
ATOM 1709 N N . TRP A 1 210 ? -3.135 -6.126 -0.354 1.00 94.25 210 TRP A N 1
ATOM 1710 C CA . TRP A 1 210 ? -3.996 -7.238 0.022 1.00 94.25 210 TRP A CA 1
ATOM 1711 C C . TRP A 1 210 ? -3.640 -7.807 1.397 1.00 94.25 210 TRP A C 1
ATOM 1713 O O . TRP A 1 210 ? -4.541 -8.092 2.197 1.00 94.25 210 TRP A O 1
ATOM 1723 N N . HIS A 1 211 ? -2.348 -7.957 1.692 1.00 93.31 211 HIS A N 1
ATOM 1724 C CA . HIS A 1 211 ? -1.852 -8.444 2.973 1.00 93.31 211 HIS A CA 1
ATOM 1725 C C . HIS A 1 211 ? -2.075 -7.432 4.104 1.00 93.31 211 HIS A C 1
ATOM 1727 O O . HIS A 1 211 ? -2.516 -7.811 5.196 1.00 93.31 211 HIS A O 1
ATOM 1733 N N . ALA A 1 212 ? -1.797 -6.149 3.867 1.00 92.94 212 ALA A N 1
ATOM 1734 C CA . ALA A 1 212 ? -1.948 -5.097 4.867 1.00 92.94 212 ALA A CA 1
ATOM 1735 C C . ALA A 1 212 ? -3.406 -4.952 5.330 1.00 92.94 212 ALA A C 1
ATOM 1737 O O . ALA A 1 212 ? -3.668 -4.864 6.531 1.00 92.94 212 ALA A O 1
ATOM 1738 N N . PHE A 1 213 ? -4.359 -5.057 4.401 1.00 92.81 213 PHE A N 1
ATOM 1739 C CA . PHE A 1 213 ? -5.794 -4.961 4.675 1.00 92.81 213 PHE A CA 1
ATOM 1740 C C . PHE A 1 213 ? -6.463 -6.286 5.072 1.00 92.81 213 PHE A C 1
ATOM 1742 O O . PHE A 1 213 ? -7.676 -6.322 5.279 1.00 92.81 213 PHE A O 1
ATOM 1749 N N . LYS A 1 214 ? -5.711 -7.381 5.257 1.00 90.94 214 LYS A N 1
ATOM 1750 C CA . LYS A 1 214 ? -6.264 -8.712 5.584 1.00 90.94 214 LYS A CA 1
ATOM 1751 C C . LYS A 1 214 ? -7.275 -8.703 6.738 1.00 90.94 214 LYS A C 1
ATOM 1753 O O . LYS A 1 214 ? -8.240 -9.460 6.708 1.00 90.94 214 LYS A O 1
ATOM 1758 N N . PHE A 1 215 ? -7.053 -7.875 7.757 1.00 85.25 215 PHE A N 1
ATOM 1759 C CA . PHE A 1 215 ? -7.923 -7.797 8.934 1.00 85.25 215 PHE A CA 1
ATOM 1760 C C . PHE A 1 215 ? -9.096 -6.823 8.775 1.00 85.25 215 PHE A C 1
ATOM 1762 O O . PHE A 1 215 ? -10.052 -6.918 9.532 1.00 85.25 215 PHE A O 1
ATOM 1769 N N . CYS A 1 216 ? -9.064 -5.941 7.774 1.00 83.81 216 CYS A N 1
ATOM 1770 C CA . CYS A 1 216 ? -10.189 -5.073 7.425 1.00 83.81 216 CYS A CA 1
ATOM 1771 C C . CYS A 1 216 ? -11.351 -5.846 6.780 1.00 83.81 216 CYS A C 1
ATOM 1773 O O . CYS A 1 216 ? -12.506 -5.442 6.870 1.00 83.81 216 CYS A O 1
ATOM 1775 N N . ARG A 1 217 ? -11.043 -6.980 6.141 1.00 82.88 217 ARG A N 1
ATOM 1776 C CA . ARG A 1 217 ? -12.021 -7.845 5.467 1.00 82.88 217 ARG A CA 1
ATOM 1777 C C . ARG A 1 217 ? -12.689 -8.869 6.392 1.00 82.88 217 ARG A C 1
ATOM 1779 O O . ARG A 1 217 ? -13.528 -9.638 5.939 1.00 82.88 217 ARG A O 1
ATOM 1786 N N . LYS A 1 218 ? -12.282 -8.940 7.662 1.00 82.62 218 LYS A N 1
ATOM 1787 C CA . LYS A 1 218 ? -12.856 -9.880 8.631 1.00 82.62 218 LYS A CA 1
ATOM 1788 C C . LYS A 1 218 ? -14.052 -9.243 9.322 1.00 82.62 218 LYS A C 1
ATOM 1790 O O . LYS A 1 218 ? -13.956 -8.107 9.776 1.00 82.62 218 LYS A O 1
ATOM 1795 N N . GLU A 1 219 ? -15.145 -9.992 9.443 1.00 73.00 219 GLU A N 1
ATOM 1796 C CA . GLU A 1 219 ? -16.294 -9.540 10.223 1.00 73.00 219 GLU A CA 1
ATOM 1797 C C . GLU A 1 219 ? -15.912 -9.343 11.690 1.00 73.00 219 GLU A C 1
ATOM 1799 O O . GLU A 1 219 ? -15.354 -10.231 12.342 1.00 73.00 219 GLU A O 1
ATOM 1804 N N . VAL A 1 220 ? -16.271 -8.181 12.225 1.00 64.44 220 VAL A N 1
ATOM 1805 C CA . VAL A 1 220 ? -16.131 -7.891 13.646 1.00 64.44 220 VAL A CA 1
ATOM 1806 C C . VAL A 1 220 ? -17.469 -8.180 14.325 1.00 64.44 220 VAL A C 1
ATOM 1808 O O . VAL A 1 220 ? -18.305 -7.289 14.451 1.00 64.44 220 VAL A O 1
ATOM 1811 N N . LYS A 1 221 ? -17.700 -9.443 14.704 1.00 57.88 221 LYS A N 1
ATOM 1812 C CA . LYS A 1 221 ? -18.876 -9.846 15.499 1.00 57.88 221 LYS A CA 1
ATOM 1813 C C . LYS A 1 221 ? -18.696 -9.412 16.958 1.00 57.88 221 LYS A C 1
ATOM 1815 O O . LYS A 1 221 ? -17.575 -9.538 17.456 1.00 57.88 221 LYS A O 1
ATOM 1820 N N . GLN A 1 222 ? -19.758 -8.877 17.568 1.00 52.12 222 GLN A N 1
ATOM 1821 C CA . GLN A 1 222 ? -19.826 -8.578 19.006 1.00 52.12 222 GLN A CA 1
ATOM 1822 C C . GLN A 1 222 ? -19.621 -9.849 19.829 1.00 52.12 222 GLN A C 1
ATOM 1824 O O . GLN A 1 222 ? -20.090 -10.914 19.367 1.00 52.12 222 GLN A O 1
#

Radius of gyration: 31.49 Å; Cα contacts (8 Å, |Δi|>4): 155; chains: 1; bounding box: 82×65×100 Å

Secondary structure (DSSP, 8-state):
----------------------------------PPPPHHHHHHHHHHHHS---S-HHHHHHTTTSPPPHHHHHHHHHHHHHHHHHHHHHHHS---EEEETTTEEEE-S-HHHHHHHHHHHHHHHHHHHHHHHHB-SSSHHHHHHHHHHHHHHHHHHHHHHHHHHHHHHHHHHHHHHT--HHHHHHHHHTSTTHHHHHHHHHHHHHHHHHHHTTTTTS-B--